Protein AF-A0A2I0TDL6-F1 (afdb_monomer_lite)

Radius of gyration: 28.5 Å; chains: 1; bounding box: 66×58×76 Å

pLDDT: mean 75.76, std 16.76, range [26.66, 96.69]

InterPro domains:
  IPR000008 C2 domain [PF00168] (225-301)
  IPR000008 C2 domain [PS50004] (208-303)
  IPR001849 Pleckstrin homology domain [PF16652] (103-181)
  IPR001849 Pleckstrin homology domain [PF16652] (188-222)
  IPR011993 PH-like domain superfamily [G3DSA:2.30.29.30] (95-187)
  IPR035892 C2 domain superfamily [G3DSA:2.60.40.150] (224-303)
  IPR035892 C2 domain superfamily [SSF49562] (223-301)
  IPR035899 Dbl homology (DH) domain superfamily [G3DSA:1.20.900.10] (14-53)
  IPR035899 Dbl homology (DH) domain superfamily [G3DSA:1.20.900.10] (54-94)
  IPR035899 Dbl homology (DH) domain superfamily [SSF48065] (17-55)
  IPR035899 Dbl homology (DH) domain superfamily [SSF48065] (51-103)
  IPR051480 Endocytic & GEF Adapter [PTHR46006] (51-181)

Structure (mmCIF, N/CA/C/O backbone):
data_AF-A0A2I0TDL6-F1
#
_entry.id   AF-A0A2I0TDL6-F1
#
loop_
_atom_site.group_PDB
_atom_site.id
_atom_site.type_symbol
_atom_site.label_atom_id
_atom_site.label_alt_id
_atom_site.label_comp_id
_atom_site.label_asym_id
_atom_site.label_entity_id
_atom_site.label_seq_id
_atom_site.pdbx_PDB_ins_code
_atom_site.Cartn_x
_atom_site.Cartn_y
_atom_site.Cartn_z
_atom_site.occupancy
_atom_site.B_iso_or_equiv
_atom_site.auth_seq_id
_atom_site.auth_comp_id
_atom_site.auth_asym_id
_atom_site.auth_atom_id
_atom_site.pdbx_PDB_model_num
ATOM 1 N N . MET A 1 1 ? 33.406 28.531 9.181 1.00 34.31 1 MET A N 1
ATOM 2 C CA . MET A 1 1 ? 32.592 27.664 10.058 1.00 34.31 1 MET A CA 1
ATOM 3 C C . MET A 1 1 ? 31.443 27.091 9.244 1.00 34.31 1 MET A C 1
ATOM 5 O O . MET A 1 1 ? 30.401 27.718 9.133 1.00 34.31 1 MET A O 1
ATOM 9 N N . ARG A 1 2 ? 31.668 25.948 8.596 1.00 26.66 2 ARG A N 1
ATOM 10 C CA . ARG A 1 2 ? 30.604 25.063 8.114 1.00 26.66 2 ARG A CA 1
ATOM 11 C C . ARG A 1 2 ? 30.790 23.779 8.909 1.00 26.66 2 ARG A C 1
ATOM 13 O O . ARG A 1 2 ? 31.892 23.238 8.916 1.00 26.66 2 ARG A O 1
ATOM 20 N N . THR A 1 3 ? 29.783 23.407 9.679 1.00 32.34 3 THR A N 1
ATOM 21 C CA . THR A 1 3 ? 29.743 22.163 10.442 1.00 32.34 3 THR A CA 1
ATOM 22 C C . THR A 1 3 ? 29.641 21.007 9.452 1.00 32.34 3 THR A C 1
ATOM 24 O O . THR A 1 3 ? 28.712 20.957 8.652 1.00 32.34 3 THR A O 1
ATOM 27 N N . ASN A 1 4 ? 30.647 20.131 9.460 1.00 31.22 4 ASN A N 1
ATOM 28 C CA . ASN A 1 4 ? 30.601 18.841 8.785 1.00 31.22 4 ASN A CA 1
ATOM 29 C C . ASN A 1 4 ? 29.615 17.953 9.548 1.00 31.22 4 ASN A C 1
ATOM 31 O O . ASN A 1 4 ? 29.967 17.422 10.598 1.00 31.22 4 ASN A O 1
ATOM 35 N N . ASP A 1 5 ? 28.413 17.768 9.012 1.00 38.25 5 ASP A N 1
ATOM 36 C CA . ASP A 1 5 ? 27.579 16.627 9.378 1.00 38.25 5 ASP A CA 1
ATOM 37 C C . ASP A 1 5 ? 28.133 15.396 8.649 1.00 38.25 5 ASP A C 1
ATOM 39 O O . ASP A 1 5 ? 27.718 15.050 7.541 1.00 38.25 5 ASP A O 1
ATOM 43 N N . GLN A 1 6 ? 29.134 14.752 9.255 1.00 37.12 6 GLN A N 1
ATOM 44 C CA . GLN A 1 6 ? 29.487 13.380 8.907 1.00 37.12 6 GLN A CA 1
ATOM 45 C C . GLN A 1 6 ? 28.293 12.494 9.276 1.00 37.12 6 GLN A C 1
ATOM 47 O O . GLN A 1 6 ? 28.019 12.259 10.452 1.00 37.12 6 GLN A O 1
ATOM 52 N N . LYS A 1 7 ? 27.571 12.004 8.262 1.00 40.62 7 LYS A N 1
ATOM 53 C CA . LYS A 1 7 ? 26.697 10.838 8.413 1.00 40.62 7 LYS A CA 1
ATOM 54 C C . LYS A 1 7 ? 27.566 9.679 8.906 1.00 40.62 7 LYS A C 1
ATOM 56 O O . LYS A 1 7 ? 28.382 9.168 8.146 1.00 40.62 7 LYS A O 1
ATOM 61 N N . LEU A 1 8 ? 27.394 9.301 10.170 1.00 36.12 8 LEU A N 1
ATOM 62 C CA . LEU A 1 8 ? 27.887 8.036 10.710 1.00 36.12 8 LEU A CA 1
ATOM 63 C C . LEU A 1 8 ? 27.314 6.901 9.858 1.00 36.12 8 LEU A C 1
ATOM 65 O O . LEU A 1 8 ? 26.096 6.782 9.717 1.00 36.12 8 LEU A O 1
ATOM 69 N N . SER A 1 9 ? 28.196 6.110 9.261 1.00 40.78 9 SER A N 1
ATOM 70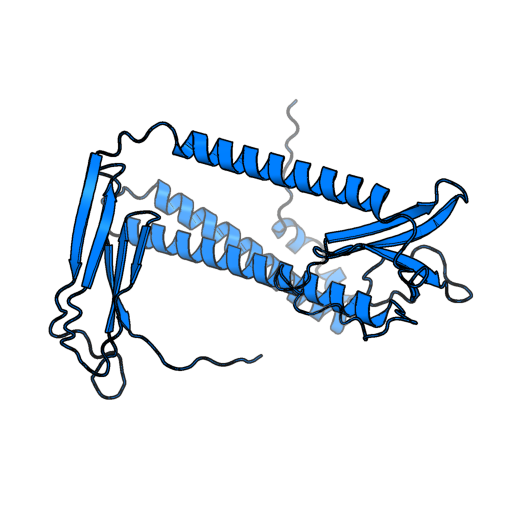 C CA . SER A 1 9 ? 27.828 4.922 8.495 1.00 40.78 9 SER A CA 1
ATOM 71 C C . SER A 1 9 ? 27.767 3.725 9.444 1.00 40.78 9 SER A C 1
ATOM 73 O O . SER A 1 9 ? 28.531 3.649 10.401 1.00 40.78 9 SER A O 1
ATOM 75 N N . LEU A 1 10 ? 26.887 2.750 9.213 1.00 44.31 10 LEU A N 1
ATOM 76 C CA . LEU A 1 10 ? 26.806 1.548 10.059 1.00 44.31 10 LEU A CA 1
ATOM 77 C C . LEU A 1 10 ? 28.056 0.648 9.971 1.00 44.31 10 LEU A C 1
ATOM 79 O O . LEU A 1 10 ? 28.251 -0.205 10.838 1.00 44.31 10 LEU A O 1
ATOM 83 N N . SER A 1 11 ? 28.970 0.880 9.019 1.00 43.25 11 SER A N 1
ATOM 84 C CA . SER A 1 11 ? 30.321 0.308 9.094 1.00 43.25 11 SER A CA 1
ATOM 85 C C . SER A 1 11 ? 31.120 0.820 10.298 1.00 43.25 11 SER A C 1
ATOM 87 O O . SER A 1 11 ? 31.957 0.078 10.809 1.00 43.25 11 SER A O 1
ATOM 89 N N . ASP A 1 12 ? 30.801 2.006 10.827 1.00 40.31 12 ASP A N 1
ATOM 90 C CA . ASP A 1 12 ? 31.379 2.539 12.067 1.00 40.31 12 ASP A CA 1
ATOM 91 C C . ASP A 1 12 ? 30.855 1.798 13.319 1.00 40.31 12 ASP A C 1
ATOM 93 O O . ASP A 1 12 ? 31.531 1.765 14.348 1.00 40.31 12 ASP A O 1
ATOM 97 N N . LEU A 1 13 ? 29.700 1.115 13.237 1.00 42.72 13 LEU A N 1
ATOM 98 C CA . LEU A 1 13 ? 29.179 0.264 14.321 1.00 42.72 13 LEU A CA 1
ATOM 99 C C . LEU A 1 13 ? 29.833 -1.124 14.385 1.00 42.72 13 LEU A C 1
ATOM 101 O O . LEU A 1 13 ? 29.774 -1.772 15.431 1.00 42.72 13 LEU A O 1
ATOM 105 N N . ARG A 1 14 ? 30.492 -1.595 13.315 1.00 47.09 14 ARG A N 1
ATOM 106 C CA . ARG A 1 14 ? 31.145 -2.921 13.316 1.00 47.09 14 ARG A CA 1
ATOM 107 C C . ARG A 1 14 ? 32.332 -3.016 14.270 1.00 47.09 14 ARG A C 1
ATOM 109 O O . ARG A 1 14 ? 32.690 -4.122 14.665 1.00 47.09 14 ARG A O 1
ATOM 116 N N . CYS A 1 15 ? 32.926 -1.891 14.658 1.00 45.00 15 CYS A N 1
ATOM 117 C CA . CYS A 1 15 ? 34.087 -1.897 15.543 1.00 45.00 15 CYS A CA 1
ATOM 118 C C . CYS A 1 15 ? 33.737 -1.685 17.025 1.00 45.00 15 CYS A C 1
ATOM 120 O O . CYS A 1 15 ? 34.614 -1.854 17.869 1.00 45.00 15 CYS A O 1
ATOM 122 N N . ALA A 1 16 ? 32.487 -1.334 17.359 1.00 43.97 16 ALA A N 1
ATOM 123 C CA . ALA A 1 16 ? 32.165 -0.837 18.694 1.00 43.97 16 ALA A CA 1
ATOM 124 C C . ALA A 1 16 ? 31.670 -1.882 19.707 1.00 43.97 16 ALA A C 1
ATOM 126 O O . ALA A 1 16 ? 31.851 -1.621 20.886 1.00 43.97 16 ALA A O 1
ATOM 127 N N . ASP A 1 17 ? 31.097 -3.041 19.340 1.00 56.78 17 ASP A N 1
ATOM 128 C CA . ASP A 1 17 ? 30.411 -3.842 20.380 1.00 56.78 17 ASP A CA 1
ATOM 129 C C . ASP A 1 17 ? 30.290 -5.361 20.153 1.00 56.78 17 ASP A C 1
ATOM 131 O O . ASP A 1 17 ? 29.260 -5.987 20.411 1.00 56.78 17 ASP A O 1
ATOM 135 N N . LEU A 1 18 ? 31.389 -6.012 19.762 1.00 57.12 18 LEU A N 1
ATOM 136 C CA . LEU A 1 18 ? 31.463 -7.483 19.776 1.00 57.12 18 LEU A CA 1
ATOM 137 C C . LEU A 1 18 ? 31.175 -8.063 21.186 1.00 57.12 18 LEU A C 1
ATOM 139 O O . LEU A 1 18 ? 30.568 -9.121 21.314 1.00 57.12 18 LEU A O 1
ATOM 143 N N . HIS A 1 19 ? 31.539 -7.324 22.243 1.00 59.62 19 HIS A N 1
ATOM 144 C CA . HIS A 1 19 ? 31.308 -7.693 23.647 1.00 59.62 19 HIS A CA 1
ATOM 145 C C . HIS A 1 19 ? 29.827 -7.645 24.061 1.00 59.62 19 HIS A C 1
ATOM 147 O O . HIS A 1 19 ? 29.369 -8.483 24.837 1.00 59.62 19 HIS A O 1
ATOM 153 N N . LEU A 1 20 ? 29.061 -6.679 23.548 1.00 60.53 20 LEU A N 1
ATOM 154 C CA . LEU A 1 20 ? 27.641 -6.511 23.873 1.00 60.53 20 LEU A CA 1
ATOM 155 C C . LEU A 1 20 ? 26.779 -7.592 23.209 1.00 60.53 20 LEU A C 1
ATOM 157 O O . LEU A 1 20 ? 25.799 -8.047 23.799 1.00 60.53 20 LEU A O 1
ATOM 161 N N . LEU A 1 21 ? 27.187 -8.063 22.027 1.00 59.69 21 LEU A N 1
ATOM 162 C CA . LEU A 1 21 ? 26.534 -9.159 21.309 1.00 59.69 21 LEU A CA 1
ATOM 163 C C . LEU A 1 21 ? 26.648 -10.500 22.056 1.00 59.69 21 LEU A C 1
ATOM 165 O O . LEU A 1 21 ? 25.711 -11.304 22.047 1.00 59.69 21 LEU A O 1
ATOM 169 N N . ASP A 1 22 ? 27.770 -10.719 22.748 1.00 65.81 22 ASP A N 1
ATOM 170 C CA . ASP A 1 22 ? 28.004 -11.928 23.538 1.00 65.81 22 ASP A CA 1
ATOM 171 C C . ASP A 1 22 ? 27.227 -11.965 24.857 1.00 65.81 22 ASP A C 1
ATOM 173 O O . ASP A 1 22 ? 26.914 -13.051 25.350 1.00 65.81 22 ASP A O 1
ATOM 177 N N . MET A 1 23 ? 26.815 -10.803 25.372 1.00 75.06 23 MET A N 1
ATOM 178 C CA . MET A 1 23 ? 25.947 -10.699 26.550 1.00 75.06 23 MET A CA 1
ATOM 179 C C . MET A 1 23 ? 24.453 -10.905 26.240 1.00 75.06 23 MET A C 1
ATOM 181 O O . MET A 1 23 ? 23.638 -10.993 27.161 1.00 75.06 23 MET A O 1
ATOM 185 N N . LEU A 1 24 ? 24.063 -10.995 24.963 1.00 79.81 24 LEU A N 1
ATOM 186 C CA . LEU A 1 24 ? 22.677 -11.252 24.569 1.00 79.81 24 LEU A CA 1
ATOM 187 C C . LEU A 1 24 ? 22.309 -12.729 24.723 1.00 79.81 24 LEU A C 1
ATOM 189 O O . LEU A 1 24 ? 23.087 -13.633 24.400 1.00 79.81 24 LEU A O 1
ATOM 193 N N . THR A 1 25 ? 21.057 -12.973 25.127 1.00 87.12 25 THR A N 1
ATOM 194 C CA . THR A 1 25 ? 20.477 -14.324 25.104 1.00 87.12 25 THR A CA 1
ATOM 195 C C . THR A 1 25 ? 20.525 -14.909 23.685 1.00 87.12 25 THR A C 1
ATOM 197 O O . THR A 1 25 ? 20.429 -14.149 22.717 1.00 87.12 25 THR A O 1
ATOM 200 N N . PRO A 1 26 ? 20.607 -16.243 23.517 1.00 82.62 26 PRO A N 1
ATOM 201 C CA . PRO A 1 26 ? 20.652 -16.866 22.190 1.00 82.62 26 PRO A CA 1
ATOM 202 C C . PRO A 1 26 ? 19.492 -16.443 21.275 1.00 82.62 26 PRO A C 1
ATOM 204 O O . PRO A 1 26 ? 19.691 -16.197 20.086 1.00 82.62 26 PRO A O 1
ATOM 207 N N . THR A 1 27 ? 18.289 -16.292 21.836 1.00 76.12 27 THR A N 1
ATOM 208 C CA . THR A 1 27 ? 17.094 -15.839 21.111 1.00 76.12 27 THR A CA 1
ATOM 209 C C . THR A 1 27 ? 17.222 -14.393 20.643 1.00 76.12 27 THR A C 1
ATOM 211 O O . THR A 1 27 ? 16.914 -14.090 19.492 1.00 76.12 27 THR A O 1
ATOM 214 N N . GLU A 1 28 ? 17.701 -13.501 21.511 1.00 79.75 28 GLU A N 1
ATOM 215 C CA . GLU A 1 28 ? 17.872 -12.091 21.165 1.00 79.75 28 GLU A CA 1
ATOM 216 C C . GLU A 1 28 ? 19.005 -11.902 20.155 1.00 79.75 28 GLU A C 1
ATOM 218 O O . GLU A 1 28 ? 18.838 -11.177 19.181 1.00 79.75 28 GLU A O 1
ATOM 223 N N . ARG A 1 29 ? 20.109 -12.639 20.303 1.00 78.94 29 ARG A N 1
ATOM 224 C CA . ARG A 1 29 ? 21.208 -12.666 19.331 1.00 78.94 29 ARG A CA 1
ATOM 225 C C . ARG A 1 29 ? 20.721 -13.099 17.946 1.00 78.94 29 ARG A C 1
ATOM 227 O O . ARG A 1 29 ? 21.047 -12.460 16.950 1.00 78.94 29 ARG A O 1
ATOM 234 N N . LYS A 1 30 ? 19.888 -14.144 17.882 1.00 76.00 30 LYS A N 1
ATOM 235 C CA . LYS A 1 30 ? 19.274 -14.614 16.632 1.00 76.00 30 LYS A CA 1
ATOM 236 C C . LYS A 1 30 ? 18.337 -13.563 16.023 1.00 76.00 30 LYS A C 1
ATOM 238 O O . LYS A 1 30 ? 18.382 -13.337 14.819 1.00 76.00 30 LYS A O 1
ATOM 243 N N . ARG A 1 31 ? 17.532 -12.880 16.847 1.00 77.56 31 ARG A N 1
ATOM 244 C CA . ARG A 1 31 ? 16.655 -11.780 16.408 1.00 77.56 31 ARG A CA 1
ATOM 245 C C . ARG A 1 31 ? 17.449 -10.612 15.821 1.00 77.56 31 ARG A C 1
ATOM 247 O O . ARG A 1 31 ? 17.092 -10.125 14.754 1.00 77.56 31 ARG A O 1
ATOM 254 N N . GLN A 1 32 ? 18.523 -10.195 16.489 1.00 76.50 32 GLN A N 1
ATOM 255 C CA . GLN A 1 32 ? 19.416 -9.142 15.999 1.00 76.50 32 GLN A CA 1
ATOM 256 C C . GLN A 1 32 ? 20.093 -9.543 14.681 1.00 76.50 32 GLN A C 1
ATOM 258 O O . GLN A 1 32 ? 20.207 -8.711 13.788 1.00 76.50 32 GLN A O 1
ATOM 263 N N . GLY A 1 33 ? 20.454 -10.822 14.519 1.00 77.62 33 GLY A N 1
ATOM 264 C CA . GLY A 1 33 ? 20.960 -11.362 13.253 1.00 77.62 33 GLY A CA 1
ATOM 265 C C . GLY A 1 33 ? 19.987 -11.166 12.087 1.00 77.62 33 GLY A C 1
ATOM 266 O O . GLY A 1 33 ? 20.381 -10.629 11.057 1.00 77.62 33 GLY A O 1
ATOM 267 N N . TYR A 1 34 ? 18.707 -11.508 12.273 1.00 74.62 34 TYR A N 1
ATOM 268 C CA . TYR A 1 34 ? 17.681 -11.293 11.244 1.00 74.62 34 TYR A CA 1
ATOM 269 C C . TYR A 1 34 ? 17.426 -9.812 10.945 1.00 74.62 34 TYR A C 1
ATOM 271 O O . TYR A 1 34 ? 17.266 -9.436 9.789 1.00 74.62 34 TYR A O 1
ATOM 279 N N . ILE A 1 35 ? 17.401 -8.957 11.974 1.00 75.94 35 ILE A N 1
ATOM 280 C CA . ILE A 1 35 ? 17.239 -7.506 11.787 1.00 75.94 35 ILE A CA 1
ATOM 281 C C . ILE A 1 35 ? 18.407 -6.944 10.972 1.00 75.94 35 ILE A C 1
ATOM 283 O O . ILE A 1 35 ? 18.190 -6.165 10.049 1.00 75.94 35 ILE A O 1
ATOM 287 N N . HIS A 1 36 ? 19.635 -7.354 11.287 1.00 76.38 36 HIS A N 1
ATOM 288 C CA . HIS A 1 36 ? 20.819 -6.933 10.550 1.00 76.38 36 HIS A CA 1
ATOM 289 C C . HIS A 1 36 ? 20.783 -7.411 9.094 1.00 76.38 36 HIS A C 1
ATOM 291 O O . HIS A 1 36 ? 21.082 -6.630 8.201 1.00 76.38 36 HIS A O 1
ATOM 297 N N . GLU A 1 37 ? 20.403 -8.664 8.837 1.00 79.00 37 GLU A N 1
ATOM 298 C CA . GLU A 1 37 ? 20.256 -9.187 7.473 1.00 79.00 37 GLU A CA 1
ATOM 299 C C . GLU A 1 37 ? 19.235 -8.381 6.660 1.00 79.00 37 GLU A C 1
ATOM 301 O O . GLU A 1 37 ? 19.519 -8.014 5.522 1.00 79.00 37 GLU A O 1
ATOM 306 N N . LEU A 1 38 ? 18.095 -8.024 7.260 1.00 74.38 38 LEU A N 1
ATOM 307 C CA . LEU A 1 38 ? 17.084 -7.175 6.626 1.00 74.38 38 LEU A CA 1
ATOM 308 C C . LEU A 1 38 ? 17.614 -5.771 6.313 1.00 74.38 38 LEU A C 1
ATOM 310 O O . LEU A 1 38 ? 17.440 -5.295 5.197 1.00 74.38 38 LEU A O 1
ATOM 314 N N . ILE A 1 39 ? 18.290 -5.124 7.269 1.00 76.44 39 ILE A N 1
ATOM 315 C CA . ILE A 1 39 ? 18.873 -3.787 7.069 1.00 76.44 39 ILE A CA 1
ATOM 316 C C . ILE A 1 39 ? 19.934 -3.822 5.968 1.00 76.44 39 ILE A C 1
ATOM 318 O O . ILE A 1 39 ? 19.900 -2.993 5.070 1.00 76.44 39 ILE A O 1
ATOM 322 N N . VAL A 1 40 ? 20.842 -4.800 6.004 1.00 80.31 40 VAL A N 1
ATOM 323 C CA . VAL A 1 40 ? 21.887 -4.951 4.982 1.00 80.31 40 VAL A CA 1
ATOM 324 C C . VAL A 1 40 ? 21.282 -5.245 3.614 1.00 80.31 40 VAL A C 1
ATOM 326 O O . VAL A 1 40 ? 21.776 -4.734 2.617 1.00 80.31 40 VAL A O 1
ATOM 329 N N . THR A 1 41 ? 20.212 -6.037 3.546 1.00 77.06 41 THR A N 1
ATOM 330 C CA . THR A 1 41 ? 19.518 -6.315 2.281 1.00 77.06 41 THR A CA 1
ATOM 331 C C . THR A 1 41 ? 18.889 -5.045 1.712 1.00 77.06 41 THR A C 1
ATOM 333 O O . THR A 1 41 ? 19.045 -4.782 0.524 1.00 77.06 41 THR A O 1
ATOM 336 N N . GLU A 1 42 ? 18.250 -4.227 2.551 1.00 75.75 42 GLU A N 1
ATOM 337 C CA . GLU A 1 42 ? 17.676 -2.939 2.146 1.00 75.75 42 GLU A CA 1
ATOM 338 C C . GLU A 1 42 ? 18.765 -1.943 1.707 1.00 75.75 42 GLU A C 1
ATOM 340 O O . GLU A 1 42 ? 18.643 -1.298 0.668 1.00 75.75 42 GLU A O 1
ATOM 345 N N . GLU A 1 43 ? 19.866 -1.840 2.460 1.00 76.75 43 GLU A N 1
ATOM 346 C CA . GLU A 1 43 ? 21.007 -0.983 2.115 1.00 76.75 43 GLU A CA 1
ATOM 347 C C . GLU A 1 43 ? 21.662 -1.420 0.800 1.00 76.75 43 GLU A C 1
ATOM 349 O O . GLU A 1 43 ? 21.921 -0.581 -0.062 1.00 76.75 43 GLU A O 1
ATOM 354 N N . ASN A 1 44 ? 21.890 -2.724 0.614 1.00 78.88 44 ASN A N 1
ATOM 355 C CA . ASN A 1 44 ? 22.420 -3.274 -0.633 1.00 78.88 44 ASN A CA 1
ATOM 356 C C . ASN A 1 44 ? 21.477 -2.984 -1.799 1.00 78.88 44 ASN A C 1
ATOM 358 O O . ASN A 1 44 ? 21.928 -2.513 -2.831 1.00 78.88 44 ASN A O 1
ATOM 362 N N . TYR A 1 45 ? 20.171 -3.171 -1.611 1.00 75.12 45 TYR A N 1
ATOM 363 C CA . TYR A 1 45 ? 19.173 -2.891 -2.635 1.00 75.12 45 TYR A CA 1
ATOM 364 C C . TYR A 1 45 ? 19.166 -1.416 -3.073 1.00 75.12 45 TYR A C 1
ATOM 366 O O . TYR A 1 45 ? 19.148 -1.116 -4.267 1.00 75.12 45 TYR A O 1
ATOM 374 N N . VAL A 1 46 ? 19.233 -0.480 -2.119 1.00 78.69 46 VAL A N 1
ATOM 375 C CA . VAL A 1 46 ? 19.320 0.962 -2.410 1.00 78.69 46 VAL A CA 1
ATOM 376 C C . VAL A 1 46 ? 20.633 1.313 -3.115 1.00 78.69 46 VAL A C 1
ATOM 378 O O . VAL A 1 46 ? 20.623 2.112 -4.052 1.00 78.69 46 VAL A O 1
ATOM 381 N N . ASN A 1 47 ? 21.752 0.719 -2.694 1.00 77.44 47 ASN A N 1
ATOM 382 C CA . ASN A 1 47 ? 23.053 0.927 -3.331 1.00 77.44 47 ASN A CA 1
ATOM 383 C C . ASN A 1 47 ? 23.080 0.361 -4.760 1.00 77.44 47 ASN A C 1
ATOM 385 O O . ASN A 1 47 ? 23.552 1.035 -5.671 1.00 77.44 47 ASN A O 1
ATOM 389 N N . ASP A 1 48 ? 22.526 -0.831 -4.978 1.00 78.12 48 ASP A N 1
ATOM 390 C CA . ASP A 1 48 ? 22.444 -1.477 -6.290 1.00 78.12 48 ASP A CA 1
ATOM 391 C C . ASP A 1 48 ? 21.569 -0.660 -7.253 1.00 78.12 48 ASP A C 1
ATOM 393 O O . ASP A 1 48 ? 21.941 -0.447 -8.406 1.00 78.12 48 ASP A O 1
ATOM 397 N N . LEU A 1 49 ? 20.448 -0.112 -6.771 1.00 76.75 49 LEU A N 1
ATOM 398 C CA . LEU A 1 49 ? 19.608 0.816 -7.534 1.00 76.75 49 LEU A CA 1
ATOM 399 C C . LEU A 1 49 ? 20.348 2.103 -7.931 1.00 76.75 49 LEU A C 1
ATOM 401 O O . LEU A 1 49 ? 20.212 2.575 -9.064 1.00 76.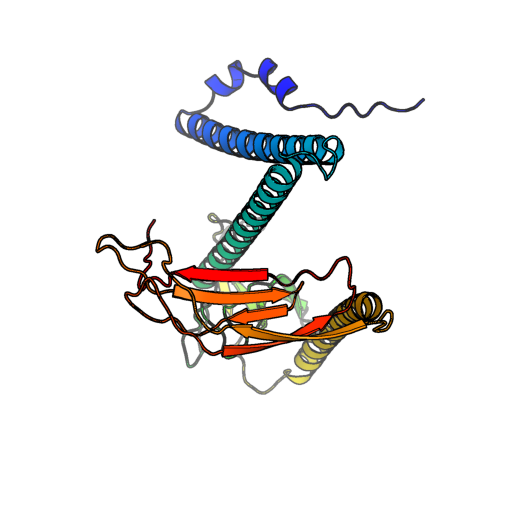75 49 LEU A O 1
ATOM 405 N N . GLN A 1 50 ? 21.136 2.675 -7.015 1.00 79.31 50 GLN A N 1
ATOM 406 C CA . GLN A 1 50 ? 21.958 3.856 -7.300 1.00 79.31 50 GLN A CA 1
ATOM 407 C C . GLN A 1 50 ? 23.038 3.547 -8.338 1.00 79.31 50 GLN A C 1
ATOM 409 O O . GLN A 1 50 ? 23.195 4.314 -9.285 1.00 79.31 50 GLN A O 1
ATOM 414 N N . LEU A 1 51 ? 23.713 2.402 -8.213 1.00 81.00 51 LEU A N 1
ATOM 415 C CA . LEU A 1 51 ? 24.711 1.941 -9.177 1.00 81.00 51 LEU A CA 1
ATOM 416 C C . LEU A 1 51 ? 24.100 1.732 -10.565 1.00 81.00 51 LEU A C 1
ATOM 418 O O . LEU A 1 51 ? 24.660 2.194 -11.553 1.00 81.00 51 LEU A O 1
ATOM 422 N N . VAL A 1 52 ? 22.932 1.090 -10.663 1.00 78.19 52 VAL A N 1
ATOM 423 C CA . VAL A 1 52 ? 22.232 0.907 -11.947 1.00 78.19 52 VAL A CA 1
ATOM 424 C C . VAL A 1 52 ? 21.861 2.258 -12.562 1.00 78.19 52 VAL A C 1
ATOM 426 O O . VAL A 1 52 ? 22.053 2.451 -13.761 1.00 78.19 52 VAL A O 1
ATOM 429 N N . THR A 1 53 ? 21.402 3.215 -11.753 1.00 80.38 53 THR A N 1
ATOM 430 C CA . THR A 1 53 ? 21.083 4.575 -12.218 1.00 80.38 53 THR A CA 1
ATOM 431 C C . THR A 1 53 ? 22.330 5.297 -12.740 1.00 80.38 53 THR A C 1
ATOM 433 O O . THR A 1 53 ? 22.310 5.831 -13.846 1.00 80.38 53 THR A O 1
ATOM 436 N N . GLU A 1 54 ? 23.442 5.244 -12.004 1.00 83.12 54 GLU A N 1
ATOM 437 C CA . GLU A 1 54 ? 24.716 5.861 -12.394 1.00 83.12 54 GLU A CA 1
ATOM 438 C C . GLU A 1 54 ? 25.296 5.228 -13.671 1.00 83.12 54 GLU A C 1
ATOM 440 O O . GLU A 1 54 ? 25.796 5.932 -14.552 1.00 83.12 54 GLU A O 1
ATOM 445 N N . ILE A 1 55 ? 25.182 3.904 -13.826 1.00 85.25 55 ILE A N 1
ATOM 446 C CA . ILE A 1 55 ? 25.602 3.206 -15.047 1.00 85.25 55 ILE A CA 1
ATOM 447 C C . ILE A 1 55 ? 24.728 3.640 -16.233 1.00 85.25 55 ILE A C 1
ATOM 449 O O . ILE A 1 55 ? 25.271 3.875 -17.311 1.00 85.25 55 ILE A O 1
ATOM 453 N N . ILE A 1 56 ? 23.409 3.801 -16.063 1.00 83.50 56 ILE A N 1
ATOM 454 C CA . ILE A 1 56 ? 22.506 4.294 -17.123 1.00 83.50 56 ILE A CA 1
ATOM 455 C C . ILE A 1 56 ? 22.874 5.714 -17.546 1.00 83.50 56 ILE A C 1
ATOM 457 O O . ILE A 1 56 ? 22.963 5.980 -18.743 1.00 83.50 56 ILE A O 1
ATOM 461 N N . GLU A 1 57 ? 23.112 6.614 -16.590 1.00 88.19 57 GLU A N 1
ATOM 462 C CA . GLU A 1 57 ? 23.475 8.012 -16.861 1.00 88.19 57 GLU A CA 1
ATOM 463 C C . GLU A 1 57 ? 24.798 8.137 -17.634 1.00 88.19 57 GLU A C 1
ATOM 465 O O . GLU A 1 57 ? 24.961 9.050 -18.445 1.00 88.19 57 GLU A O 1
ATOM 470 N N . ASN A 1 58 ? 25.722 7.193 -17.430 1.00 90.88 58 ASN A N 1
ATOM 471 C CA . ASN A 1 58 ? 27.016 7.141 -18.114 1.00 90.88 58 ASN A CA 1
ATOM 472 C C . ASN A 1 58 ? 27.037 6.222 -19.349 1.00 90.88 58 ASN A C 1
ATOM 474 O O . ASN A 1 58 ? 28.061 6.130 -20.031 1.00 90.88 58 ASN A O 1
ATOM 478 N N . THR A 1 59 ? 25.925 5.558 -19.668 1.00 89.88 59 THR A N 1
ATOM 479 C CA . THR A 1 59 ? 25.806 4.672 -20.829 1.00 89.88 59 THR A CA 1
ATOM 480 C C . THR A 1 59 ? 24.983 5.371 -21.913 1.00 89.88 59 THR A C 1
ATOM 482 O O . THR A 1 59 ? 23.780 5.558 -21.729 1.00 89.88 59 THR A O 1
ATOM 485 N N . PRO A 1 60 ? 25.571 5.752 -23.063 1.00 89.94 60 PRO A N 1
ATOM 486 C CA . PRO A 1 60 ? 24.840 6.467 -24.106 1.00 89.94 60 PRO A CA 1
ATOM 487 C C . PRO A 1 60 ? 23.704 5.615 -24.686 1.00 89.94 60 PRO A C 1
ATOM 489 O O . PRO A 1 60 ? 23.783 4.389 -24.717 1.00 89.94 60 PRO A O 1
ATOM 492 N N . GLU A 1 61 ? 22.644 6.261 -25.172 1.00 86.56 61 GLU A N 1
ATOM 493 C CA . GLU A 1 61 ? 21.409 5.577 -25.598 1.00 86.56 61 GLU A CA 1
ATOM 494 C C . GLU A 1 61 ? 21.607 4.565 -26.738 1.00 86.56 61 GLU A C 1
ATOM 496 O O . GLU A 1 61 ? 20.821 3.634 -26.893 1.00 86.56 61 GLU A O 1
ATOM 501 N N . ASN A 1 62 ? 22.670 4.729 -27.528 1.00 89.12 62 ASN A N 1
ATOM 502 C CA . ASN A 1 62 ? 23.040 3.829 -28.619 1.00 89.12 62 ASN A CA 1
ATOM 503 C C . ASN A 1 62 ? 23.862 2.608 -28.167 1.00 89.12 62 ASN A C 1
ATOM 505 O O . ASN A 1 62 ? 24.205 1.765 -28.998 1.00 89.12 62 ASN A O 1
ATOM 509 N N . HIS A 1 63 ? 24.216 2.518 -26.885 1.00 94.56 63 HIS A N 1
ATOM 510 C CA . HIS A 1 63 ? 24.978 1.404 -26.341 1.00 94.56 63 HIS A CA 1
ATOM 511 C C . HIS A 1 63 ? 24.086 0.156 -26.206 1.00 94.56 63 HIS A C 1
ATOM 513 O O . HIS A 1 63 ? 22.951 0.271 -25.735 1.00 94.56 63 HIS A O 1
ATOM 519 N N . PRO A 1 64 ? 24.581 -1.050 -26.547 1.00 91.06 64 PRO A N 1
ATOM 520 C CA . PRO A 1 64 ? 23.799 -2.290 -26.472 1.00 91.06 64 PRO A CA 1
ATOM 521 C C . PRO A 1 64 ? 23.235 -2.593 -25.072 1.00 91.06 64 PRO A C 1
ATOM 523 O O . PRO A 1 64 ? 22.191 -3.234 -24.958 1.00 91.06 64 PRO A O 1
ATOM 526 N N . ASP A 1 65 ? 23.877 -2.095 -24.011 1.00 90.06 65 ASP A N 1
ATOM 527 C CA . ASP A 1 65 ? 23.432 -2.319 -22.628 1.00 90.06 65 ASP A CA 1
ATOM 528 C C . ASP A 1 65 ? 22.417 -1.282 -22.123 1.00 90.06 65 ASP A C 1
ATOM 530 O O . ASP A 1 65 ? 21.774 -1.520 -21.104 1.00 90.06 65 ASP A O 1
ATOM 534 N N . HIS A 1 66 ? 22.210 -0.155 -22.817 1.00 85.94 66 HIS A N 1
ATOM 535 C CA . HIS A 1 66 ? 21.337 0.922 -22.322 1.00 85.94 66 HIS A CA 1
ATOM 536 C C . HIS A 1 66 ? 19.884 0.450 -22.115 1.00 85.94 66 HIS A C 1
ATOM 538 O O . HIS A 1 66 ? 19.244 0.778 -21.116 1.00 85.94 66 HIS A O 1
ATOM 544 N N . SER A 1 67 ? 19.365 -0.368 -23.035 1.00 85.06 67 SER A N 1
ATOM 545 C CA . SER A 1 67 ? 18.027 -0.967 -22.933 1.00 85.06 67 SER A CA 1
ATOM 546 C C . SER A 1 67 ? 17.925 -1.991 -21.798 1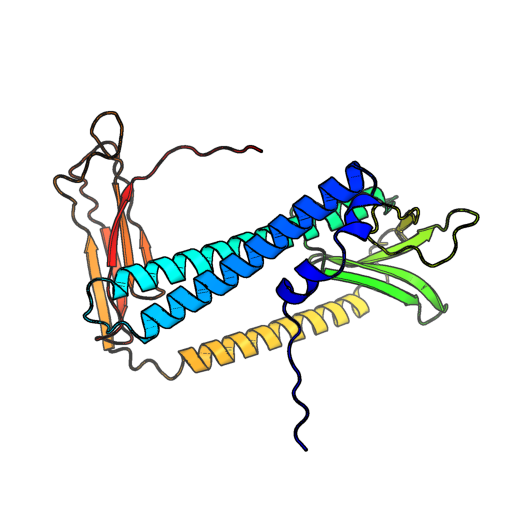.00 85.06 67 SER A C 1
ATOM 548 O O . SER A 1 67 ? 16.929 -2.016 -21.076 1.00 85.06 67 SER A O 1
ATOM 550 N N . HIS A 1 68 ? 18.969 -2.801 -21.609 1.00 88.50 68 HIS A N 1
ATOM 551 C CA . HIS A 1 68 ? 19.049 -3.792 -20.539 1.00 88.50 68 HIS A CA 1
ATOM 552 C C . HIS A 1 68 ? 19.066 -3.125 -19.165 1.00 88.50 68 HIS A C 1
ATOM 554 O O . HIS A 1 68 ? 18.356 -3.560 -18.261 1.00 88.50 68 HIS A O 1
ATOM 560 N N . LEU A 1 69 ? 19.819 -2.034 -19.032 1.00 83.81 69 LEU A N 1
ATOM 561 C CA . LEU A 1 69 ? 19.893 -1.264 -17.801 1.00 83.81 69 LEU A CA 1
ATOM 562 C C . LEU A 1 69 ? 18.561 -0.564 -17.481 1.00 83.81 69 LEU A C 1
ATOM 564 O O . LEU A 1 69 ? 18.099 -0.649 -16.347 1.00 83.81 69 LEU A O 1
ATOM 568 N N . LYS A 1 70 ? 17.885 0.045 -18.470 1.00 84.25 70 LYS A N 1
ATOM 569 C CA . LYS A 1 70 ? 16.537 0.626 -18.281 1.00 84.25 70 LYS A CA 1
ATOM 570 C C . LYS A 1 70 ? 15.517 -0.409 -17.803 1.00 84.25 70 LYS A C 1
ATOM 572 O O . LYS A 1 70 ? 14.756 -0.133 -16.882 1.00 84.25 70 LYS A O 1
ATOM 577 N N . HIS A 1 71 ? 15.527 -1.604 -18.390 1.00 82.12 71 HIS A N 1
ATOM 578 C CA . HIS A 1 71 ? 14.635 -2.685 -17.973 1.00 82.12 71 HIS A CA 1
ATOM 579 C C . HIS A 1 71 ? 14.979 -3.212 -16.571 1.00 82.12 71 HIS A C 1
ATOM 581 O O . HIS A 1 71 ? 14.081 -3.490 -15.780 1.00 82.12 71 HIS A O 1
ATOM 587 N N . ALA A 1 72 ? 16.268 -3.316 -16.235 1.00 81.38 72 ALA A N 1
ATOM 588 C CA . ALA A 1 72 ? 16.699 -3.680 -14.888 1.00 81.38 72 ALA A CA 1
ATOM 589 C C . ALA A 1 72 ? 16.223 -2.656 -13.842 1.00 81.38 72 ALA A C 1
ATOM 591 O O . ALA A 1 72 ? 15.726 -3.055 -12.789 1.00 81.38 72 ALA A O 1
ATOM 592 N N . LEU A 1 73 ? 16.306 -1.357 -14.155 1.00 82.31 73 LEU A N 1
ATOM 593 C CA . LEU A 1 73 ? 15.808 -0.285 -13.292 1.00 82.31 73 LEU A CA 1
ATOM 594 C C . LEU A 1 73 ? 14.285 -0.354 -13.115 1.00 82.31 73 LEU A C 1
ATOM 596 O O . LEU A 1 73 ? 13.814 -0.357 -11.983 1.00 82.31 73 LEU A O 1
ATOM 600 N N . GLU A 1 74 ? 13.520 -0.490 -14.202 1.00 83.06 74 GLU A N 1
ATOM 601 C CA . GLU A 1 74 ? 12.055 -0.628 -14.148 1.00 83.06 74 GLU A CA 1
ATOM 602 C C . GLU A 1 74 ? 11.629 -1.828 -13.288 1.00 83.06 74 GLU A C 1
ATOM 604 O O . GLU A 1 74 ? 10.729 -1.722 -12.453 1.00 83.06 74 GLU A O 1
ATOM 609 N N . LYS A 1 75 ? 12.304 -2.973 -13.445 1.00 80.56 75 LYS A N 1
ATOM 610 C CA . LYS A 1 75 ? 12.012 -4.182 -12.662 1.00 80.56 75 LYS A CA 1
ATOM 611 C C . LYS A 1 75 ? 12.320 -4.006 -11.183 1.00 80.56 75 LYS A C 1
ATOM 613 O O . LYS A 1 75 ? 11.580 -4.517 -10.342 1.00 80.56 75 LYS A O 1
ATOM 618 N N . ALA A 1 76 ? 13.380 -3.277 -10.861 1.00 78.69 76 ALA A N 1
ATOM 619 C CA . ALA A 1 76 ? 13.685 -2.938 -9.485 1.00 78.69 76 ALA A CA 1
ATOM 620 C C . ALA A 1 76 ? 12.637 -1.952 -8.917 1.00 78.69 76 ALA A C 1
ATOM 622 O O . ALA A 1 76 ? 12.066 -2.187 -7.855 1.00 78.69 76 ALA A O 1
ATOM 623 N N . GLU A 1 77 ? 12.252 -0.899 -9.638 1.00 79.31 77 GLU A N 1
ATOM 624 C CA . GLU A 1 77 ? 11.185 0.011 -9.189 1.00 79.31 77 GLU A CA 1
ATOM 625 C C . GLU A 1 77 ? 9.845 -0.708 -8.951 1.00 79.31 77 GLU A C 1
ATOM 627 O O . GLU A 1 77 ? 9.184 -0.481 -7.931 1.00 79.31 77 GLU A O 1
ATOM 632 N N . GLU A 1 78 ? 9.468 -1.624 -9.846 1.00 77.75 78 GLU A N 1
ATOM 633 C CA . GLU A 1 78 ? 8.273 -2.458 -9.715 1.00 77.75 78 GLU A CA 1
ATOM 634 C C . GLU A 1 78 ? 8.331 -3.325 -8.449 1.00 77.75 78 GLU A C 1
ATOM 636 O O . GLU A 1 78 ? 7.383 -3.326 -7.658 1.00 77.75 78 GLU A O 1
ATOM 641 N N . LEU A 1 79 ? 9.456 -4.007 -8.215 1.00 78.81 79 LEU A N 1
ATOM 642 C CA . LEU A 1 79 ? 9.677 -4.814 -7.016 1.00 78.81 79 LEU A CA 1
ATOM 643 C C . LEU A 1 79 ? 9.540 -3.971 -5.741 1.00 78.81 79 LEU A C 1
ATOM 645 O O . LEU A 1 79 ? 8.836 -4.364 -4.810 1.00 78.81 79 LEU A O 1
ATOM 649 N N . CYS A 1 80 ? 10.144 -2.781 -5.717 1.00 75.38 80 CYS A N 1
ATOM 650 C CA . CYS A 1 80 ? 10.041 -1.854 -4.590 1.00 75.38 80 CYS A CA 1
ATOM 651 C C . CYS A 1 80 ? 8.584 -1.441 -4.338 1.00 75.38 80 CYS A C 1
ATOM 653 O O . CYS A 1 80 ? 8.118 -1.422 -3.196 1.00 75.38 80 CYS A O 1
ATOM 655 N N . SER A 1 81 ? 7.830 -1.144 -5.398 1.00 76.81 81 SER A N 1
ATOM 656 C CA . SER A 1 81 ? 6.410 -0.813 -5.279 1.00 76.81 81 SER A CA 1
ATOM 657 C C . SER A 1 81 ? 5.592 -1.984 -4.727 1.00 76.81 81 SER A C 1
ATOM 659 O O . SER A 1 81 ? 4.777 -1.784 -3.827 1.00 76.81 81 SER A O 1
ATOM 661 N N . GLN A 1 82 ? 5.809 -3.200 -5.233 1.00 75.31 82 GLN A N 1
ATOM 662 C CA . GLN A 1 82 ? 5.094 -4.399 -4.789 1.00 75.31 82 GLN A CA 1
ATOM 663 C C . GLN A 1 82 ? 5.371 -4.719 -3.317 1.00 75.31 82 GLN A C 1
ATOM 665 O O . GLN A 1 82 ? 4.431 -4.947 -2.557 1.00 75.31 82 GLN A O 1
ATOM 670 N N . VAL A 1 83 ? 6.637 -4.670 -2.890 1.00 78.44 83 VAL A N 1
ATOM 671 C CA . VAL A 1 83 ? 7.017 -4.886 -1.485 1.00 78.44 83 VAL A CA 1
ATOM 672 C C . VAL A 1 83 ? 6.355 -3.840 -0.587 1.00 78.44 83 VAL A C 1
ATOM 674 O O . VAL A 1 83 ? 5.738 -4.187 0.419 1.00 78.44 83 VAL A O 1
ATOM 677 N N . ASN A 1 84 ? 6.406 -2.563 -0.974 1.00 77.75 84 ASN A N 1
ATOM 678 C CA . ASN A 1 84 ? 5.801 -1.479 -0.201 1.00 77.75 84 ASN A CA 1
ATOM 679 C C . ASN A 1 84 ? 4.276 -1.604 -0.071 1.00 77.75 84 ASN A C 1
ATOM 681 O O . ASN A 1 84 ? 3.726 -1.314 0.997 1.00 77.75 84 ASN A O 1
ATOM 685 N N . GLU A 1 85 ? 3.581 -2.014 -1.134 1.00 80.69 85 GLU A N 1
ATOM 686 C CA . GLU A 1 85 ? 2.142 -2.286 -1.061 1.00 80.69 85 GLU A CA 1
ATOM 687 C C . GLU A 1 85 ? 1.843 -3.523 -0.215 1.00 80.69 85 GLU A C 1
ATOM 689 O O . GLU A 1 85 ? 0.976 -3.454 0.653 1.00 80.69 85 GLU A O 1
ATOM 694 N N . GLY A 1 86 ? 2.605 -4.608 -0.368 1.00 79.69 86 GLY A N 1
ATOM 695 C CA . GLY A 1 86 ? 2.442 -5.812 0.448 1.00 79.69 86 GLY A CA 1
ATOM 696 C C . GLY A 1 86 ? 2.602 -5.529 1.944 1.00 79.69 86 GLY A C 1
ATOM 697 O O . GLY A 1 86 ? 1.781 -5.962 2.755 1.00 79.69 86 GLY A O 1
ATOM 698 N N . VAL A 1 87 ? 3.600 -4.720 2.322 1.00 84.38 87 VAL A N 1
ATOM 699 C CA . VAL A 1 87 ? 3.778 -4.260 3.709 1.00 84.38 87 VAL A CA 1
ATOM 700 C C . VAL A 1 87 ? 2.576 -3.429 4.165 1.00 84.38 87 VAL A C 1
ATOM 702 O O . VAL A 1 87 ? 2.031 -3.687 5.239 1.00 84.38 87 VAL A O 1
ATOM 705 N N . ARG A 1 88 ? 2.108 -2.468 3.355 1.00 82.94 88 ARG A N 1
ATOM 706 C CA . ARG A 1 88 ? 0.920 -1.655 3.680 1.00 82.94 88 ARG A CA 1
ATOM 707 C C . ARG A 1 88 ? -0.337 -2.499 3.878 1.00 82.94 88 ARG A C 1
ATOM 709 O O . ARG A 1 88 ? -1.094 -2.255 4.820 1.00 82.94 88 ARG A O 1
ATOM 716 N N . GLU A 1 89 ? -0.584 -3.458 2.995 1.00 85.00 89 GLU A N 1
ATOM 717 C CA . GLU A 1 89 ? -1.743 -4.348 3.054 1.00 85.00 89 GLU A CA 1
ATOM 718 C C . GLU A 1 89 ? -1.682 -5.253 4.279 1.00 85.00 89 GLU A C 1
ATOM 720 O O . GLU A 1 89 ? -2.677 -5.379 5.001 1.00 85.00 89 GLU A O 1
ATOM 725 N N . LYS A 1 90 ? -0.498 -5.798 4.576 1.00 90.44 90 LYS A N 1
ATOM 726 C CA . LYS A 1 90 ? -0.268 -6.608 5.768 1.00 90.44 90 LYS A CA 1
ATOM 727 C C . LYS A 1 90 ? -0.482 -5.805 7.048 1.00 90.44 90 LYS A C 1
ATOM 729 O O . LYS A 1 90 ? -1.244 -6.238 7.910 1.00 90.44 90 LYS A O 1
ATOM 734 N N . GLU A 1 91 ? 0.093 -4.608 7.149 1.00 88.69 91 GLU A N 1
ATOM 735 C CA . GLU A 1 91 ? -0.140 -3.715 8.288 1.00 88.69 91 GLU A CA 1
ATOM 736 C C . GLU A 1 91 ? -1.622 -3.360 8.456 1.00 88.69 91 GLU A C 1
ATOM 738 O O . GLU A 1 91 ? -2.126 -3.295 9.580 1.00 88.69 91 GLU A O 1
ATOM 743 N N . ASN A 1 92 ? -2.334 -3.095 7.356 1.00 93.31 92 ASN A N 1
ATOM 744 C CA . ASN A 1 92 ? -3.767 -2.824 7.396 1.00 93.31 92 ASN A CA 1
ATOM 745 C C . ASN A 1 92 ? -4.536 -4.039 7.924 1.00 93.31 92 ASN A C 1
ATOM 747 O O . ASN A 1 92 ? -5.332 -3.887 8.849 1.00 93.31 92 ASN A O 1
ATOM 751 N N . SER A 1 93 ? -4.262 -5.231 7.389 1.00 94.94 93 SER A N 1
ATOM 752 C CA . SER A 1 93 ? -4.876 -6.481 7.842 1.00 94.94 93 SER A CA 1
ATOM 753 C C . SER A 1 93 ? -4.632 -6.709 9.334 1.00 94.94 93 SER A C 1
ATOM 755 O O . SER A 1 93 ? -5.581 -6.922 10.083 1.00 94.94 93 SER A O 1
ATOM 757 N N . ASP A 1 94 ? -3.387 -6.584 9.798 1.00 95.25 94 ASP A N 1
ATOM 758 C CA . ASP A 1 94 ? -3.030 -6.799 11.203 1.00 95.25 94 ASP A CA 1
ATOM 759 C C . ASP A 1 94 ? -3.735 -5.795 12.133 1.00 95.25 94 ASP A C 1
ATOM 761 O O . ASP A 1 94 ? -4.199 -6.158 13.216 1.00 95.25 94 ASP A O 1
ATOM 765 N N . ARG A 1 95 ? -3.897 -4.533 11.704 1.00 94.56 95 ARG A N 1
ATOM 766 C CA . ARG A 1 95 ? -4.679 -3.530 12.451 1.00 94.56 95 ARG A CA 1
ATOM 767 C C . ARG A 1 95 ? -6.166 -3.885 12.505 1.00 94.56 95 ARG A C 1
ATOM 769 O O . ARG A 1 95 ? -6.782 -3.698 13.554 1.00 94.56 95 ARG A O 1
ATOM 776 N N . LEU A 1 96 ? -6.753 -4.382 11.415 1.00 95.69 96 LEU A N 1
ATOM 777 C CA . LEU A 1 96 ? -8.161 -4.796 11.380 1.00 95.69 96 LEU A CA 1
ATOM 778 C C . LEU A 1 96 ? -8.416 -6.019 12.265 1.00 95.69 96 LEU A C 1
ATOM 780 O O . LEU A 1 96 ? -9.392 -6.014 13.013 1.00 95.69 96 LEU A O 1
ATOM 784 N N . GLU A 1 97 ? -7.519 -7.006 12.247 1.00 95.38 97 GLU A N 1
ATOM 785 C CA . GLU A 1 97 ? -7.567 -8.166 13.147 1.00 95.38 97 GLU A CA 1
ATOM 786 C C . GLU A 1 97 ? -7.422 -7.750 14.612 1.00 95.38 97 GLU A C 1
ATOM 788 O O . GLU A 1 97 ? -8.180 -8.185 15.483 1.00 95.38 97 GLU A O 1
ATOM 793 N N . TRP A 1 98 ? -6.500 -6.827 14.900 1.00 94.94 98 TRP A N 1
ATOM 794 C CA . TRP A 1 98 ? -6.361 -6.287 16.247 1.00 94.94 98 TRP A CA 1
ATOM 795 C C . TRP A 1 98 ? -7.664 -5.624 16.713 1.00 94.94 98 TRP A C 1
ATOM 797 O O . TRP A 1 98 ? -8.133 -5.897 17.818 1.00 94.94 98 TRP A O 1
ATOM 807 N N . ILE A 1 99 ? -8.295 -4.798 15.871 1.00 95.06 99 ILE A N 1
ATOM 808 C CA . ILE A 1 99 ? -9.582 -4.157 16.186 1.00 95.06 99 ILE A CA 1
ATOM 809 C C . ILE A 1 99 ? -10.676 -5.212 16.393 1.00 95.06 99 ILE A C 1
ATOM 811 O O . ILE A 1 99 ? -11.437 -5.104 17.355 1.00 95.06 99 ILE A O 1
ATOM 815 N N . GLN A 1 100 ? -10.729 -6.246 15.549 1.00 94.81 100 GLN A N 1
ATOM 816 C CA . GLN A 1 100 ? -11.686 -7.348 15.663 1.00 94.81 100 GLN A CA 1
ATOM 817 C C . GLN A 1 100 ? -11.602 -8.053 17.025 1.00 94.81 100 GLN A C 1
ATOM 819 O O . GLN A 1 100 ? -12.640 -8.387 17.597 1.00 94.81 100 GLN A O 1
ATOM 824 N N . ALA A 1 101 ? -10.389 -8.243 17.553 1.00 93.00 101 ALA A N 1
ATOM 825 C CA . ALA A 1 101 ? -10.145 -8.917 18.828 1.00 93.00 101 ALA A CA 1
ATOM 826 C C . ALA A 1 101 ? -10.325 -8.020 20.072 1.00 93.00 101 ALA A C 1
ATOM 828 O O . ALA A 1 101 ? -10.590 -8.532 21.159 1.00 93.00 101 ALA A O 1
ATOM 829 N N . HIS A 1 102 ? -10.176 -6.696 19.940 1.00 92.81 102 HIS A N 1
ATOM 830 C CA . HIS A 1 102 ? -10.153 -5.765 21.082 1.00 92.81 102 HIS A CA 1
ATOM 831 C C . HIS A 1 102 ? -11.381 -4.851 21.174 1.00 92.81 102 HIS A C 1
ATOM 833 O O . HIS A 1 102 ? -11.534 -4.138 22.170 1.00 92.81 102 HIS A O 1
ATOM 839 N N . VAL A 1 103 ? -12.253 -4.830 20.157 1.00 93.50 103 VAL A N 1
ATOM 840 C CA . VAL A 1 103 ? -13.462 -3.995 20.146 1.00 93.50 103 VAL A CA 1
ATOM 841 C C . VAL A 1 103 ? -14.734 -4.838 20.207 1.00 93.50 103 VAL A C 1
ATOM 843 O O . VAL A 1 103 ? -15.159 -5.460 19.237 1.00 93.50 103 VAL A O 1
ATOM 846 N N . GLN A 1 104 ? -15.420 -4.764 21.344 1.00 92.19 104 GLN A N 1
ATOM 847 C CA . GLN A 1 104 ? -16.717 -5.395 21.562 1.00 92.19 104 GLN A CA 1
ATOM 848 C C . GLN A 1 104 ? -17.828 -4.608 20.855 1.00 92.19 104 GLN A C 1
ATOM 850 O O . GLN A 1 104 ? -18.205 -3.507 21.277 1.00 92.19 104 GLN A O 1
ATOM 855 N N . CYS A 1 105 ? -18.369 -5.193 19.786 1.00 89.12 105 CYS A N 1
ATOM 856 C CA . CYS A 1 105 ? -19.471 -4.645 18.996 1.00 89.12 105 CYS A CA 1
ATOM 857 C C . CYS A 1 105 ? -20.779 -5.390 19.307 1.00 89.12 105 CYS A C 1
ATOM 859 O O . CYS A 1 105 ? -21.206 -6.264 18.560 1.00 89.12 105 CYS A O 1
ATOM 861 N N . GLU A 1 106 ? -21.410 -5.061 20.434 1.00 84.62 106 GLU A N 1
ATOM 862 C CA . GLU A 1 106 ? -22.680 -5.670 20.858 1.00 84.62 106 GLU A CA 1
ATOM 863 C C . GLU A 1 106 ? -23.904 -4.896 20.335 1.00 84.62 106 GLU A C 1
ATOM 865 O O . GLU A 1 106 ? -23.877 -3.670 20.212 1.00 84.62 106 GLU A O 1
ATOM 870 N N . GLY A 1 107 ? -25.016 -5.602 20.103 1.00 75.19 107 GLY A N 1
ATOM 871 C CA . GLY A 1 107 ? -26.312 -4.994 19.768 1.00 75.19 107 GLY A CA 1
ATOM 872 C C . GLY A 1 107 ? -26.510 -4.634 18.291 1.00 75.19 107 GLY A C 1
ATOM 873 O O . GLY A 1 107 ? -27.464 -3.931 17.965 1.00 75.19 107 GLY A O 1
ATOM 874 N N . LEU A 1 108 ? -25.629 -5.095 17.402 1.00 75.62 108 LEU A N 1
ATOM 875 C CA . LEU A 1 108 ? -25.842 -5.039 15.955 1.00 75.62 108 LEU A CA 1
ATOM 876 C C . LEU A 1 108 ? -26.729 -6.211 15.506 1.00 75.62 108 LEU A C 1
ATOM 878 O O . LEU A 1 108 ? -26.694 -7.279 16.114 1.00 75.62 108 LEU A O 1
ATOM 882 N N . SER A 1 109 ? -27.519 -6.013 14.446 1.00 72.62 109 SER A N 1
ATOM 883 C CA . SER A 1 109 ? -28.327 -7.080 13.829 1.00 72.62 109 SER A CA 1
ATOM 884 C C . SER A 1 109 ? -27.469 -8.141 13.141 1.00 72.62 109 SER A C 1
ATOM 886 O O . SER A 1 109 ? -27.879 -9.290 13.030 1.00 72.62 109 SER A O 1
ATOM 888 N N . GLU A 1 110 ? -26.279 -7.744 12.695 1.00 76.25 110 GLU A N 1
ATOM 889 C CA . GLU A 1 110 ? -25.297 -8.587 12.026 1.00 76.25 110 GLU A CA 1
ATOM 890 C C . GLU A 1 110 ? -23.935 -8.412 12.696 1.00 76.25 110 GLU A C 1
ATOM 892 O O . GLU A 1 110 ? -23.602 -7.335 13.205 1.00 76.25 110 GLU A O 1
ATOM 897 N N . GLN A 1 111 ? -23.138 -9.479 12.702 1.00 82.38 111 GLN A N 1
ATOM 898 C CA . GLN A 1 111 ? -21.792 -9.436 13.253 1.00 82.38 111 GLN A CA 1
ATOM 899 C C . GLN A 1 111 ? -20.885 -8.596 12.350 1.00 82.38 111 GLN A C 1
ATOM 901 O O . GLN A 1 111 ? -20.712 -8.886 11.168 1.00 82.38 111 GLN A O 1
ATOM 906 N N . LEU A 1 112 ? -20.267 -7.563 12.920 1.00 86.06 112 LEU A N 1
ATOM 907 C CA . LEU A 1 112 ? -19.315 -6.734 12.194 1.00 86.06 112 LEU A CA 1
ATOM 908 C C . LEU A 1 112 ? -17.974 -7.467 12.052 1.00 86.06 112 LEU A C 1
ATOM 910 O O . LEU A 1 112 ? -17.268 -7.665 13.043 1.00 86.06 112 LEU A O 1
ATOM 914 N N . VAL A 1 113 ? -17.626 -7.817 10.812 1.00 92.25 113 VAL A N 1
ATOM 915 C CA . VAL A 1 113 ? -16.304 -8.337 10.438 1.00 92.25 113 VAL A CA 1
ATOM 916 C C . VAL A 1 113 ? -15.451 -7.181 9.916 1.00 92.25 113 VAL A C 1
ATOM 918 O O . VAL A 1 113 ? -15.784 -6.569 8.897 1.00 92.25 113 VAL A O 1
ATOM 921 N N . PHE A 1 114 ? -14.376 -6.827 10.622 1.00 93.88 114 PHE A N 1
ATOM 922 C CA . PHE A 1 114 ? -13.530 -5.684 10.261 1.00 93.88 114 PHE A CA 1
ATOM 923 C C . PHE A 1 114 ? -12.675 -5.955 9.029 1.00 93.88 114 PHE A C 1
ATOM 925 O O . PHE A 1 114 ? -12.642 -5.119 8.130 1.00 93.88 114 PHE A O 1
ATOM 932 N N . ASN A 1 115 ? -12.030 -7.116 8.974 1.00 95.19 115 ASN A N 1
ATOM 933 C CA . ASN A 1 115 ? -11.190 -7.525 7.856 1.00 95.19 115 ASN A CA 1
ATOM 934 C C . ASN A 1 115 ? -12.042 -8.145 6.736 1.00 95.19 115 ASN A C 1
ATOM 936 O O . ASN A 1 115 ? -12.057 -9.353 6.527 1.00 95.19 115 ASN A O 1
ATOM 940 N N . SER A 1 116 ? -12.860 -7.317 6.088 1.00 88.06 116 SER A N 1
ATOM 941 C CA . SER A 1 116 ? -13.813 -7.751 5.064 1.00 88.06 116 SER A CA 1
ATOM 942 C C . SER A 1 116 ? -13.915 -6.756 3.908 1.00 88.06 116 SER A C 1
ATOM 944 O O . SER A 1 116 ? -13.383 -5.641 3.953 1.00 88.06 116 SER A O 1
ATOM 946 N N . VAL A 1 117 ? -14.604 -7.173 2.846 1.00 80.25 117 VAL A N 1
ATOM 947 C CA . VAL A 1 117 ? -14.960 -6.304 1.723 1.00 80.25 117 VAL A CA 1
ATOM 948 C C . VAL A 1 117 ? -16.150 -5.432 2.121 1.00 80.25 117 VAL A C 1
ATOM 950 O O . VAL A 1 117 ? -17.129 -5.901 2.695 1.00 80.25 117 VAL A O 1
ATOM 953 N N . THR A 1 118 ? -16.058 -4.144 1.814 1.00 74.94 118 THR A N 1
ATOM 954 C CA . THR A 1 118 ? -17.139 -3.175 2.010 1.00 74.94 118 THR A CA 1
ATOM 955 C C . THR A 1 118 ? -18.158 -3.268 0.873 1.00 74.94 118 THR A C 1
ATOM 957 O O . THR A 1 118 ? -17.854 -3.750 -0.215 1.00 74.94 118 THR A O 1
ATOM 960 N N . ASN A 1 119 ? -19.355 -2.720 1.071 1.00 60.81 119 ASN A N 1
ATOM 961 C CA . ASN A 1 119 ? -20.432 -2.807 0.077 1.00 60.81 119 ASN A CA 1
ATOM 962 C C . ASN A 1 119 ? -20.085 -2.214 -1.303 1.00 60.81 119 ASN A C 1
ATOM 964 O O . ASN A 1 119 ? -20.678 -2.616 -2.300 1.00 60.81 119 ASN A O 1
ATOM 968 N N . CYS A 1 120 ? -19.179 -1.230 -1.376 1.00 55.94 120 CYS A N 1
ATOM 969 C CA . CYS A 1 120 ? -18.883 -0.535 -2.636 1.00 55.94 120 CYS A CA 1
ATOM 970 C C . CYS A 1 120 ? -17.464 0.039 -2.781 1.00 55.94 120 CYS A C 1
ATOM 972 O O . CYS A 1 120 ? -17.160 0.601 -3.830 1.00 55.94 120 CYS A O 1
ATOM 974 N N . LEU A 1 121 ? -16.591 -0.077 -1.772 1.00 60.41 121 LEU A N 1
ATOM 975 C CA . LEU A 1 121 ? -15.245 0.523 -1.785 1.00 60.41 121 LEU A CA 1
ATOM 976 C C . LEU A 1 121 ? -14.117 -0.518 -1.845 1.00 60.41 121 LEU A C 1
ATOM 978 O O . LEU A 1 121 ? -12.951 -0.169 -1.662 1.00 60.41 121 LEU A O 1
ATOM 982 N N . GLY A 1 122 ? -14.448 -1.791 -2.081 1.00 79.12 122 GLY A N 1
ATOM 983 C CA . GLY A 1 122 ? -13.485 -2.890 -2.003 1.00 79.12 122 GLY A CA 1
ATOM 984 C C . GLY A 1 122 ? -13.115 -3.226 -0.550 1.00 79.12 122 GLY A C 1
ATOM 985 O O . GLY A 1 122 ? -13.944 -3.008 0.341 1.00 79.12 122 GLY A O 1
ATOM 986 N N . PRO A 1 123 ? -11.911 -3.770 -0.289 1.00 84.31 123 PRO A N 1
ATOM 987 C CA . PRO A 1 123 ? -11.462 -4.131 1.056 1.00 84.31 123 PRO A CA 1
ATOM 988 C C . PRO A 1 123 ? -11.519 -2.955 2.036 1.00 84.31 123 PRO A C 1
ATOM 990 O O . PRO A 1 123 ? -11.206 -1.811 1.683 1.00 84.31 123 PRO A O 1
ATOM 993 N N . ARG A 1 124 ? -11.908 -3.227 3.284 1.00 89.31 124 ARG A N 1
ATOM 994 C CA . ARG A 1 124 ? -11.905 -2.211 4.337 1.00 89.31 124 ARG A CA 1
ATOM 995 C C . ARG A 1 124 ? -10.478 -1.750 4.625 1.00 89.31 124 ARG A C 1
ATOM 997 O O . ARG A 1 124 ? -9.555 -2.552 4.747 1.00 89.31 124 ARG A O 1
ATOM 1004 N N . LYS A 1 125 ? -10.306 -0.437 4.764 1.00 87.75 125 LYS A N 1
ATOM 1005 C CA . LYS A 1 125 ? -9.024 0.185 5.108 1.00 87.75 125 LYS A CA 1
ATOM 1006 C C . LYS A 1 125 ? -9.157 0.945 6.413 1.00 87.75 125 LYS A C 1
ATOM 1008 O O . LYS A 1 125 ? -10.035 1.799 6.543 1.00 87.75 125 LYS A O 1
ATOM 1013 N N . PHE A 1 126 ? -8.286 0.647 7.369 1.00 90.88 126 PHE A N 1
ATOM 1014 C CA . PHE A 1 126 ? -8.110 1.466 8.558 1.00 90.88 126 PHE A CA 1
ATOM 1015 C C . PHE A 1 126 ? -7.354 2.744 8.182 1.00 90.88 126 PHE A C 1
ATOM 1017 O O . PHE A 1 126 ? -6.294 2.686 7.565 1.00 90.88 126 PHE A O 1
ATOM 1024 N N . LEU A 1 127 ? -7.902 3.903 8.549 1.00 84.94 127 LEU A N 1
ATOM 1025 C CA . LEU A 1 127 ? -7.348 5.205 8.174 1.00 84.94 127 LEU A CA 1
ATOM 1026 C C . LEU A 1 127 ? -6.715 5.934 9.358 1.00 84.94 127 LEU A C 1
ATOM 1028 O O . LEU A 1 127 ? -5.668 6.558 9.206 1.00 84.94 127 LEU A O 1
ATOM 1032 N N . HIS A 1 128 ? -7.361 5.911 10.530 1.00 87.00 128 HIS A N 1
ATOM 1033 C CA . HIS A 1 128 ? -6.887 6.663 11.693 1.00 87.00 128 HIS A CA 1
ATOM 1034 C C . HIS A 1 128 ? -7.551 6.210 13.001 1.00 87.00 128 HIS A C 1
ATOM 1036 O O . HIS A 1 128 ? -8.695 5.756 13.000 1.00 87.00 128 HIS A O 1
ATOM 1042 N N . SER A 1 129 ? -6.893 6.425 14.144 1.00 87.81 129 SER A N 1
ATOM 1043 C CA . SER A 1 129 ? -7.515 6.288 15.465 1.00 87.81 129 SER A CA 1
ATOM 1044 C C . SER A 1 129 ? -7.074 7.371 16.444 1.00 87.81 129 SER A C 1
ATOM 1046 O O . SER A 1 129 ? -6.018 7.980 16.294 1.00 87.81 129 SER A O 1
ATOM 1048 N N . GLY A 1 130 ? -7.891 7.653 17.458 1.00 84.69 130 GLY A N 1
ATOM 1049 C CA . GLY A 1 130 ? -7.521 8.656 18.451 1.00 84.69 130 GLY A CA 1
ATOM 1050 C C . GLY A 1 130 ? -8.582 8.955 19.495 1.00 84.69 130 GLY A C 1
ATOM 1051 O O . GLY A 1 130 ? -9.740 8.547 19.387 1.00 84.69 130 GLY A O 1
ATOM 1052 N N . LYS A 1 131 ? -8.168 9.700 20.522 1.00 84.06 131 LYS A N 1
ATOM 1053 C CA . LYS A 1 131 ? -9.062 10.179 21.577 1.00 84.06 131 LYS A CA 1
ATOM 1054 C C . LYS A 1 131 ? -9.962 11.289 21.051 1.00 84.06 131 LYS A C 1
ATOM 1056 O O . LYS A 1 131 ? -9.512 12.196 20.357 1.00 84.06 131 LYS A O 1
ATOM 1061 N N . LEU A 1 132 ? -11.232 11.231 21.424 1.00 80.62 132 LEU A N 1
ATOM 1062 C CA . LEU A 1 132 ? -12.253 12.205 21.066 1.00 80.62 132 LEU A CA 1
ATOM 1063 C C . LEU A 1 132 ? -13.024 12.607 22.322 1.00 80.62 132 LEU A C 1
ATOM 1065 O O . LEU A 1 132 ? -13.378 11.759 23.137 1.00 80.62 132 LEU A O 1
ATOM 1069 N N . TYR A 1 133 ? -13.339 13.893 22.459 1.00 80.31 133 TYR A N 1
ATOM 1070 C CA . TYR A 1 133 ? -14.084 14.417 23.603 1.00 80.31 133 TYR A CA 1
ATOM 1071 C C . TYR A 1 133 ? -15.460 14.905 23.165 1.00 80.31 133 TYR A C 1
ATOM 1073 O O . TYR A 1 133 ? -15.613 15.677 22.215 1.00 80.31 133 TYR A O 1
ATOM 1081 N N . LYS A 1 134 ? -16.508 14.461 23.862 1.00 77.44 134 LYS A N 1
ATOM 1082 C CA . LYS A 1 134 ? -17.865 14.950 23.597 1.00 77.44 134 LYS A CA 1
ATOM 1083 C C . LYS A 1 134 ? -17.999 16.409 24.032 1.00 77.44 134 LYS A C 1
ATOM 1085 O O . LYS A 1 134 ? -18.068 16.662 25.224 1.00 77.44 134 LYS A O 1
ATOM 1090 N N . ALA A 1 135 ? -18.225 17.324 23.091 1.00 67.75 135 ALA A N 1
ATOM 1091 C CA . ALA A 1 135 ? -18.348 18.766 23.357 1.00 67.75 135 ALA A CA 1
ATOM 1092 C C . ALA A 1 135 ? -19.256 19.153 24.548 1.00 67.75 135 ALA A C 1
ATOM 1094 O O . ALA A 1 135 ? -18.914 20.043 25.310 1.00 67.75 135 ALA A O 1
ATOM 1095 N N . LYS A 1 136 ? -20.406 18.483 24.732 1.00 72.31 136 LYS A N 1
ATOM 1096 C CA . LYS A 1 136 ? -21.354 18.818 25.816 1.00 72.31 136 LYS A CA 1
ATOM 1097 C C . LYS A 1 136 ? -21.021 18.201 27.175 1.00 72.31 136 LYS A C 1
ATOM 1099 O O . LYS A 1 136 ? -21.376 18.772 28.190 1.00 72.31 136 LYS A O 1
ATOM 1104 N N . SER A 1 137 ? -20.446 16.998 27.197 1.00 79.00 137 SER A N 1
ATOM 1105 C CA . SER A 1 137 ? -20.255 16.234 28.444 1.00 79.00 137 SER A CA 1
ATOM 1106 C C . SER A 1 137 ? -18.789 16.035 28.805 1.00 79.00 137 SER A C 1
ATOM 1108 O O . SER A 1 137 ? -18.498 15.322 29.755 1.00 79.00 137 SER A O 1
ATOM 1110 N N . ASN A 1 138 ? -17.885 16.536 27.964 1.00 76.94 138 ASN A N 1
ATOM 1111 C CA . ASN A 1 138 ? -16.448 16.294 27.971 1.00 76.94 138 ASN A CA 1
ATOM 1112 C C . ASN A 1 138 ? -16.037 14.817 28.136 1.00 76.94 138 ASN A C 1
ATOM 1114 O O . ASN A 1 138 ? -14.949 14.499 28.601 1.00 76.94 138 ASN A O 1
ATOM 1118 N N . LYS A 1 139 ? -16.928 13.886 27.768 1.00 81.38 139 LYS A N 1
ATOM 1119 C CA . LYS A 1 139 ? -16.682 12.452 27.934 1.00 81.38 139 LYS A CA 1
ATOM 1120 C C . LYS A 1 139 ? -15.647 12.017 26.906 1.00 81.38 139 LYS A C 1
ATOM 1122 O O . LYS A 1 139 ? -15.884 12.212 25.712 1.00 81.38 139 LYS A O 1
ATOM 1127 N N . GLU A 1 140 ? -14.566 11.418 27.390 1.00 83.81 140 GLU A N 1
ATOM 1128 C CA . GLU A 1 140 ? -13.534 10.789 26.568 1.00 83.81 140 GLU A CA 1
ATOM 1129 C C . GLU A 1 140 ? -14.094 9.529 25.892 1.00 83.81 140 GLU A C 1
ATOM 1131 O O . GLU A 1 140 ? -14.733 8.683 26.525 1.00 83.81 140 GLU A O 1
ATOM 1136 N N . LEU A 1 141 ? -13.866 9.440 24.589 1.00 87.50 141 LEU A N 1
ATOM 1137 C CA . LEU A 1 141 ? -14.133 8.306 23.716 1.00 87.50 141 LEU A CA 1
ATOM 1138 C C . LEU A 1 141 ? -12.869 8.011 22.908 1.00 87.50 141 LEU A C 1
ATOM 1140 O O . LEU A 1 141 ? -11.992 8.866 22.780 1.00 87.50 141 LEU A O 1
ATOM 1144 N N . TYR A 1 142 ? -12.804 6.824 22.318 1.00 89.56 142 TYR A N 1
ATOM 1145 C CA . TYR A 1 142 ? -11.754 6.462 21.374 1.00 89.56 142 TYR A CA 1
ATOM 1146 C C . TYR A 1 142 ? -12.378 6.125 20.016 1.00 89.56 142 TYR A C 1
ATOM 1148 O O . TYR A 1 142 ? -13.311 5.324 19.940 1.00 89.56 142 TYR A O 1
ATOM 1156 N N . GLY A 1 143 ? -11.930 6.801 18.960 1.00 87.81 143 GLY A N 1
ATOM 1157 C CA . GLY A 1 143 ? -12.453 6.652 17.605 1.00 87.81 143 GLY A CA 1
ATOM 1158 C C . GLY A 1 143 ? -11.545 5.799 16.725 1.00 87.81 143 GLY A C 1
ATOM 1159 O O . GLY A 1 143 ? -10.328 5.955 16.800 1.00 87.81 143 GLY A O 1
ATOM 1160 N N . PHE A 1 144 ? -12.139 4.965 15.870 1.00 91.38 144 PHE A N 1
ATOM 1161 C CA . PHE A 1 144 ? -11.473 4.249 14.777 1.00 91.38 144 PHE A CA 1
ATOM 1162 C C . PHE A 1 144 ? -12.150 4.626 13.457 1.00 91.38 144 PHE A C 1
ATOM 1164 O O . PHE A 1 144 ? -13.355 4.428 13.302 1.00 91.38 144 PHE A O 1
ATOM 1171 N N . LEU A 1 145 ? -11.397 5.215 12.533 1.00 86.19 145 LEU A N 1
ATOM 1172 C CA . LEU A 1 145 ? -11.873 5.656 11.227 1.00 86.19 145 LEU A CA 1
ATOM 1173 C C . LEU A 1 145 ? -11.488 4.634 10.157 1.00 86.19 145 LEU A C 1
ATOM 1175 O O . LEU A 1 145 ? -10.310 4.303 10.015 1.00 86.19 145 LEU A O 1
ATOM 1179 N N . PHE A 1 146 ? -12.477 4.209 9.379 1.00 88.00 146 PHE A N 1
ATOM 1180 C CA . PHE A 1 146 ? -12.327 3.353 8.208 1.00 88.00 146 PHE A CA 1
ATOM 1181 C C . PHE A 1 146 ? -12.722 4.112 6.938 1.00 88.00 146 PHE A C 1
ATOM 1183 O O . PHE A 1 146 ? -13.283 5.208 7.005 1.00 88.00 146 PHE A O 1
ATOM 1190 N N . ASN A 1 147 ? -12.445 3.528 5.772 1.00 79.69 147 ASN A N 1
ATOM 1191 C CA . ASN A 1 147 ? -12.877 4.077 4.484 1.00 79.69 147 ASN A CA 1
ATOM 1192 C C . ASN A 1 147 ? -14.404 4.102 4.300 1.00 79.69 147 ASN A C 1
ATOM 1194 O O . ASN A 1 147 ? -14.888 4.868 3.472 1.00 79.69 147 ASN A O 1
ATOM 1198 N N . ASP A 1 148 ? -15.156 3.310 5.066 1.00 78.06 148 ASP A N 1
ATOM 1199 C CA . ASP A 1 148 ? -16.610 3.174 4.960 1.00 78.06 148 ASP A CA 1
ATOM 1200 C C . ASP A 1 148 ? -17.398 3.695 6.182 1.00 78.06 148 ASP A C 1
ATOM 1202 O O . ASP A 1 148 ? -18.558 4.081 6.030 1.00 78.06 148 ASP A O 1
ATOM 1206 N N . PHE A 1 149 ? -16.808 3.770 7.384 1.00 80.88 149 PHE A N 1
ATOM 1207 C CA . PHE A 1 149 ? -17.477 4.331 8.572 1.00 80.88 149 PHE A CA 1
ATOM 1208 C C . PHE A 1 149 ? -16.512 4.807 9.675 1.00 80.88 149 PHE A C 1
ATOM 1210 O O . PHE A 1 149 ? -15.312 4.546 9.660 1.00 80.88 149 PHE A O 1
ATOM 1217 N N . LEU A 1 150 ? -17.065 5.504 10.675 1.00 83.12 150 LEU A N 1
ATOM 1218 C CA . LEU A 1 150 ? -16.385 5.879 11.919 1.00 83.12 150 LEU A CA 1
ATOM 1219 C C . LEU A 1 150 ? -16.983 5.103 13.096 1.00 83.12 150 LEU A C 1
ATOM 1221 O O . LEU A 1 150 ? -18.175 5.226 13.383 1.00 83.12 150 LEU A O 1
ATOM 1225 N N . LEU A 1 151 ? -16.139 4.380 13.827 1.00 86.94 151 LEU A N 1
ATOM 1226 C CA . LEU A 1 151 ? -16.506 3.680 15.051 1.00 86.94 151 LEU A CA 1
ATOM 1227 C C . LEU A 1 151 ? -16.112 4.496 16.279 1.00 86.94 151 LEU A C 1
ATOM 1229 O O . LEU A 1 151 ? -14.948 4.854 16.447 1.00 86.94 151 LEU A O 1
ATOM 1233 N N . LEU A 1 152 ? -17.066 4.753 17.171 1.00 89.50 152 LEU A N 1
ATOM 1234 C CA . LEU A 1 152 ? -16.798 5.352 18.477 1.00 89.50 152 LEU A CA 1
ATOM 1235 C C . LEU A 1 152 ? -16.861 4.280 19.556 1.00 89.50 152 LEU A C 1
ATOM 1237 O O . LEU A 1 152 ? -17.795 3.483 19.593 1.00 89.50 152 LEU A O 1
ATOM 1241 N N . THR A 1 153 ? -15.897 4.296 20.470 1.00 92.19 153 THR A N 1
ATOM 1242 C CA . THR A 1 153 ? -15.776 3.301 21.536 1.00 92.19 153 THR A CA 1
ATOM 1243 C C . THR A 1 153 ? -15.515 3.950 22.892 1.00 92.19 153 THR A C 1
ATOM 1245 O O . THR A 1 153 ? -15.072 5.098 22.997 1.00 92.19 153 THR A O 1
ATOM 1248 N N . GLN A 1 154 ? -15.818 3.208 23.950 1.00 90.69 154 GLN A N 1
ATOM 1249 C CA . GLN A 1 154 ? -15.377 3.477 25.307 1.00 90.69 154 GLN A CA 1
ATOM 1250 C C . GLN A 1 154 ? -14.227 2.540 25.652 1.00 90.69 154 GLN A C 1
ATOM 1252 O O . GLN A 1 154 ? -14.332 1.336 25.432 1.00 90.69 154 GLN A O 1
ATOM 1257 N N . ILE A 1 155 ? -13.169 3.093 26.240 1.00 87.69 155 ILE A N 1
ATOM 1258 C CA . ILE A 1 155 ? -12.062 2.302 26.774 1.00 87.69 155 ILE A CA 1
ATOM 1259 C C . ILE A 1 155 ? -12.544 1.592 28.042 1.00 87.69 155 ILE A C 1
ATOM 1261 O O . ILE A 1 155 ? -13.005 2.243 28.984 1.00 87.69 155 ILE A O 1
ATOM 1265 N N . ILE A 1 156 ? -12.414 0.272 28.066 1.00 85.88 156 ILE A N 1
ATOM 1266 C CA . ILE A 1 156 ? -12.564 -0.571 29.246 1.00 85.88 156 ILE A CA 1
ATOM 1267 C C . ILE A 1 156 ? -11.159 -0.763 29.813 1.00 85.88 156 ILE A C 1
ATOM 1269 O O . ILE A 1 156 ? -10.343 -1.501 29.263 1.00 85.88 156 ILE A O 1
ATOM 1273 N N . LYS A 1 157 ? -10.851 -0.046 30.896 1.00 73.50 157 LYS A N 1
ATOM 1274 C CA . LYS A 1 157 ? -9.559 -0.173 31.577 1.00 73.50 157 LYS A CA 1
ATOM 1275 C C . LYS A 1 157 ? -9.589 -1.399 32.498 1.00 73.50 157 LYS A C 1
ATOM 1277 O O . LYS A 1 157 ? -10.467 -1.445 33.363 1.00 73.50 157 LYS A O 1
ATOM 1282 N N . PRO A 1 158 ? -8.648 -2.351 32.368 1.00 66.69 158 PRO A N 1
ATOM 1283 C CA . PRO A 1 158 ? -8.459 -3.396 33.367 1.00 66.69 158 PRO A CA 1
ATOM 1284 C C . PRO A 1 158 ? -8.111 -2.781 34.727 1.00 66.69 158 PRO A C 1
ATOM 1286 O O . PRO A 1 158 ? -7.440 -1.744 34.798 1.00 66.69 158 PRO A O 1
ATOM 1289 N N . LEU A 1 159 ? -8.559 -3.415 35.811 1.00 55.69 159 LEU A N 1
ATOM 1290 C CA . LEU A 1 159 ? -8.267 -2.971 37.172 1.00 55.69 159 LEU A CA 1
ATOM 1291 C C . LEU A 1 159 ? -6.738 -2.983 37.393 1.00 55.69 159 LEU A C 1
ATOM 1293 O O . LEU A 1 159 ? -6.113 -4.031 37.280 1.00 55.69 159 LEU A O 1
ATOM 1297 N N . GLY A 1 160 ? -6.135 -1.817 37.660 1.00 57.88 160 GLY A N 1
ATOM 1298 C CA . GLY A 1 160 ? -4.688 -1.676 37.906 1.00 57.88 160 GLY A CA 1
ATOM 1299 C C . GLY A 1 160 ? -3.809 -1.302 36.699 1.00 57.88 160 GLY A C 1
ATOM 1300 O O . GLY A 1 160 ? -2.594 -1.221 36.851 1.00 57.88 160 GLY A O 1
ATOM 1301 N N . SER A 1 161 ? -4.376 -1.041 35.514 1.00 59.22 161 SER A N 1
ATOM 1302 C CA . SER A 1 161 ? -3.594 -0.633 34.332 1.00 59.22 161 SER A CA 1
ATOM 1303 C C . SER A 1 161 ? -3.080 0.817 34.435 1.00 59.22 161 SER A C 1
ATOM 1305 O O . SER A 1 161 ? -3.857 1.764 34.602 1.00 59.22 161 SER A O 1
ATOM 1307 N N . SER A 1 162 ? -1.758 0.988 34.310 1.00 54.25 162 SER A N 1
ATOM 1308 C CA . SER A 1 162 ? -1.099 2.288 34.132 1.00 54.25 162 SER A CA 1
ATOM 1309 C C . SER A 1 162 ? -1.327 2.778 32.699 1.00 54.25 162 SER A C 1
ATOM 1311 O O . SER A 1 162 ? -1.169 2.022 31.746 1.00 54.25 162 SER A O 1
ATOM 1313 N N . GLY A 1 163 ? -1.749 4.034 32.535 1.00 54.50 163 GLY A N 1
ATOM 1314 C CA . GLY A 1 163 ? -2.337 4.586 31.305 1.00 54.50 163 GLY A CA 1
ATOM 1315 C C . GLY A 1 163 ? -1.402 4.797 30.105 1.00 54.50 163 GLY A C 1
ATOM 1316 O O . GLY A 1 163 ? -1.601 5.764 29.372 1.00 54.50 163 GLY A O 1
ATOM 1317 N N . THR A 1 164 ? -0.400 3.942 29.904 1.00 57.88 164 THR A N 1
ATOM 1318 C CA . THR A 1 164 ? 0.617 4.052 28.846 1.00 57.88 164 THR A CA 1
ATOM 1319 C C . THR A 1 164 ? 0.490 3.003 27.737 1.00 57.88 164 THR A C 1
ATOM 1321 O O . THR A 1 164 ? 1.303 3.014 26.810 1.00 57.88 164 THR A O 1
ATOM 1324 N N . ASP A 1 165 ? -0.517 2.122 27.784 1.00 64.06 165 ASP A N 1
ATOM 1325 C CA . ASP A 1 165 ? -0.710 1.089 26.761 1.00 64.06 165 ASP A CA 1
ATOM 1326 C C . ASP A 1 165 ? -0.930 1.708 25.369 1.00 64.06 165 ASP A C 1
ATOM 1328 O O . ASP A 1 165 ? -1.864 2.481 25.128 1.00 64.06 165 ASP A O 1
ATOM 1332 N N . LYS A 1 166 ? -0.028 1.370 24.439 1.00 77.75 166 LYS A N 1
ATOM 1333 C CA . LYS A 1 166 ? -0.081 1.810 23.042 1.00 77.75 166 LYS A CA 1
ATOM 1334 C C . LYS A 1 166 ? -1.114 0.983 22.275 1.00 77.75 166 LYS A C 1
ATOM 1336 O O . LYS A 1 166 ? -1.068 -0.246 22.292 1.00 77.75 166 LYS A O 1
ATOM 1341 N N . VAL A 1 167 ? -2.007 1.661 21.558 1.00 82.31 167 VAL A N 1
ATOM 1342 C CA . VAL A 1 167 ? -2.978 1.024 20.651 1.00 82.31 167 VAL A CA 1
ATOM 1343 C C . VAL A 1 167 ? -2.236 0.270 19.546 1.00 82.31 167 VAL A C 1
ATOM 1345 O O . VAL A 1 167 ? -1.193 0.739 19.091 1.00 82.31 167 VAL A O 1
ATOM 1348 N N . PHE A 1 168 ? -2.752 -0.900 19.157 1.00 84.94 168 PHE A N 1
ATOM 1349 C CA . PHE A 1 168 ? -2.106 -1.867 18.253 1.00 84.94 168 PHE A CA 1
ATOM 1350 C C . PHE A 1 168 ? -0.860 -2.567 18.814 1.00 84.94 168 PHE A C 1
ATOM 1352 O O . PHE A 1 168 ? -0.219 -3.338 18.106 1.00 84.94 168 PHE A O 1
ATOM 1359 N N . SER A 1 169 ? -0.515 -2.358 20.090 1.00 81.88 169 SER A N 1
ATOM 1360 C CA . SER A 1 169 ? 0.502 -3.187 20.738 1.00 81.88 169 SER A CA 1
ATOM 1361 C C . SER A 1 169 ? -0.032 -4.615 20.913 1.00 81.88 169 SER A C 1
ATOM 1363 O O . SER A 1 169 ? -1.110 -4.780 21.490 1.00 81.88 169 SER A O 1
ATOM 1365 N N . PRO A 1 170 ? 0.727 -5.659 20.530 1.00 73.88 170 PRO A N 1
ATOM 1366 C CA . PRO A 1 170 ? 0.361 -7.053 20.801 1.00 73.88 170 PRO A CA 1
ATOM 1367 C C . PRO A 1 170 ? 0.249 -7.370 22.298 1.00 73.88 170 PRO A C 1
ATOM 1369 O O . PRO A 1 170 ? -0.370 -8.351 22.685 1.00 73.88 170 PRO A O 1
ATOM 1372 N N . LYS A 1 171 ? 0.874 -6.544 23.148 1.00 77.50 171 LYS A N 1
ATOM 1373 C CA . LYS A 1 171 ? 0.861 -6.677 24.613 1.00 77.50 171 LYS A CA 1
ATOM 1374 C C . LYS A 1 171 ? -0.207 -5.807 25.281 1.00 77.50 171 LYS A C 1
ATOM 1376 O O . LYS A 1 171 ? -0.262 -5.757 26.506 1.00 77.50 171 LYS A O 1
ATOM 1381 N N . SER A 1 172 ? -0.993 -5.068 24.495 1.00 79.00 172 SER A N 1
ATOM 1382 C CA . SER A 1 172 ? -2.043 -4.198 25.022 1.00 79.00 172 SER A CA 1
ATOM 1383 C C . SER A 1 172 ? -3.141 -5.038 25.660 1.00 79.00 172 SER A C 1
ATOM 1385 O O . SER A 1 172 ? -3.754 -5.862 24.992 1.00 79.00 172 SER A O 1
ATOM 1387 N N . ASN A 1 173 ? -3.462 -4.747 26.919 1.00 79.38 173 ASN A N 1
ATOM 1388 C CA . ASN A 1 173 ? -4.629 -5.328 27.587 1.00 79.38 173 ASN A CA 1
ATOM 1389 C C . ASN A 1 173 ? -5.864 -4.417 27.501 1.00 79.38 173 ASN A C 1
ATOM 1391 O O . ASN A 1 173 ? -6.899 -4.708 28.103 1.00 79.38 173 ASN A O 1
ATOM 1395 N N . LEU A 1 174 ? -5.762 -3.288 26.790 1.00 83.62 174 LEU A N 1
ATOM 1396 C CA . LEU A 1 174 ? -6.883 -2.377 26.594 1.00 83.62 174 LEU A CA 1
ATOM 1397 C C . LEU A 1 174 ? -7.983 -3.053 25.781 1.00 83.62 174 LEU A C 1
ATOM 1399 O O . LEU A 1 174 ? -7.769 -3.478 24.649 1.00 83.62 174 LEU A O 1
ATOM 1403 N N . GLN A 1 175 ? -9.177 -3.078 26.360 1.00 89.69 175 GLN A N 1
ATOM 1404 C CA . GLN A 1 175 ? -10.396 -3.501 25.690 1.00 89.69 175 GLN A CA 1
ATOM 1405 C C . GLN A 1 175 ? -11.249 -2.275 25.384 1.00 89.69 175 GLN A C 1
ATOM 1407 O O . GLN A 1 175 ? -11.229 -1.273 26.104 1.00 89.69 175 GLN A O 1
ATOM 1412 N N . TYR A 1 176 ? -12.015 -2.344 24.307 1.00 92.25 176 TYR A N 1
ATOM 1413 C CA . TYR A 1 176 ? -12.875 -1.266 23.851 1.00 92.25 176 TYR A CA 1
ATOM 1414 C C . TYR A 1 176 ? -14.281 -1.807 23.683 1.00 92.25 176 TYR A C 1
ATOM 1416 O O . TYR A 1 176 ? -14.487 -2.931 23.239 1.00 92.25 176 TYR A O 1
ATOM 1424 N N . LYS A 1 177 ? -15.273 -0.984 24.000 1.00 92.31 177 LYS A N 1
ATOM 1425 C CA . LYS A 1 177 ? -16.677 -1.316 23.767 1.00 92.31 177 LYS A CA 1
ATOM 1426 C C . LYS A 1 177 ? -17.328 -0.260 22.910 1.00 92.31 177 LYS A C 1
ATOM 1428 O O . LYS A 1 177 ? -17.167 0.931 23.177 1.00 92.31 177 LYS A O 1
ATOM 1433 N N . MET A 1 178 ? -18.066 -0.689 21.893 1.00 90.81 178 MET A N 1
ATOM 1434 C CA . MET A 1 178 ? -18.797 0.205 21.004 1.00 90.81 178 MET A CA 1
ATOM 1435 C C . MET A 1 178 ? -19.670 1.172 21.819 1.00 90.81 178 MET A C 1
ATOM 1437 O O . MET A 1 178 ? -20.480 0.778 22.662 1.00 90.81 178 MET A O 1
ATOM 1441 N N . TYR A 1 179 ? -19.468 2.471 21.600 1.00 84.06 179 TYR A N 1
ATOM 1442 C CA . TYR A 1 179 ? -20.180 3.519 22.315 1.00 84.06 179 TYR A CA 1
ATOM 1443 C C . TYR A 1 179 ? -21.550 3.742 21.678 1.00 84.06 179 TYR A C 1
ATOM 1445 O O . TYR A 1 179 ? -21.696 4.571 20.781 1.00 84.06 179 TYR A O 1
ATOM 1453 N N . LYS A 1 180 ? -22.547 3.049 22.248 1.00 69.62 180 LYS A N 1
ATOM 1454 C CA . LYS A 1 180 ? -23.944 2.960 21.791 1.00 69.62 180 LYS A CA 1
ATOM 1455 C C . LYS A 1 180 ? -24.081 2.219 20.459 1.00 69.62 180 LYS A C 1
ATOM 1457 O O . LYS A 1 180 ? -23.264 2.374 19.559 1.00 69.62 180 LYS A O 1
ATOM 1462 N N . THR A 1 181 ? -25.167 1.464 20.321 1.00 54.16 181 THR A N 1
ATOM 1463 C CA . THR A 1 181 ? -25.681 1.074 19.009 1.00 54.16 181 THR A CA 1
ATOM 1464 C C . THR A 1 181 ? -25.871 2.332 18.181 1.00 54.16 181 THR A C 1
ATOM 1466 O O . THR A 1 181 ? -26.280 3.374 18.711 1.00 54.16 181 THR A O 1
ATOM 1469 N N . VAL A 1 182 ? -25.562 2.252 16.889 1.00 49.00 182 VAL A N 1
ATOM 1470 C CA . VAL A 1 182 ? -25.940 3.283 15.926 1.00 49.00 182 VAL A CA 1
ATOM 1471 C C . VAL A 1 182 ? -27.470 3.310 15.898 1.00 49.00 182 VAL A C 1
ATOM 1473 O O . VAL A 1 182 ? -28.108 2.670 15.076 1.00 49.00 182 VAL A O 1
ATOM 1476 N N . SER A 1 183 ? -28.081 3.997 16.866 1.00 39.81 183 SER A N 1
ATOM 1477 C CA . SER A 1 183 ? -29.485 4.358 16.812 1.00 39.81 183 SER A CA 1
ATOM 1478 C C . SER A 1 183 ? -29.587 5.299 15.628 1.00 39.81 183 SER A C 1
ATOM 1480 O O . SER A 1 183 ? -29.031 6.402 15.628 1.00 39.81 183 SER A O 1
ATOM 1482 N N . THR A 1 184 ? -30.224 4.782 14.593 1.00 46.94 184 THR A N 1
ATOM 1483 C CA . THR A 1 184 ? -30.330 5.261 13.219 1.00 46.94 184 THR A CA 1
ATOM 1484 C C . THR A 1 184 ? -31.008 6.626 13.069 1.00 46.94 184 THR A C 1
ATOM 1486 O O . THR A 1 184 ? -31.584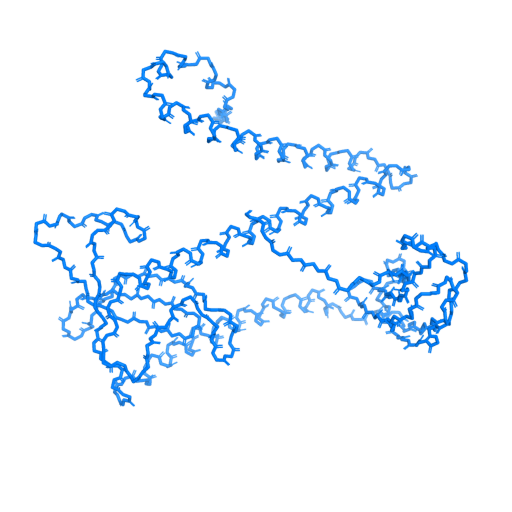 6.903 12.025 1.00 46.94 184 THR A O 1
ATOM 1489 N N . THR A 1 185 ? -30.987 7.526 14.061 1.00 43.25 185 THR A N 1
ATOM 1490 C CA . THR A 1 185 ? -31.809 8.746 13.945 1.00 43.25 185 THR A CA 1
ATOM 1491 C C . THR A 1 185 ? -31.294 10.024 14.599 1.00 43.25 185 THR A C 1
ATOM 1493 O O . THR A 1 185 ? -31.856 11.077 14.320 1.00 43.25 185 THR A O 1
ATOM 1496 N N . LEU A 1 186 ? -30.210 10.054 15.384 1.00 45.47 186 LEU A N 1
ATOM 1497 C CA . LEU A 1 186 ? -29.782 11.331 15.990 1.00 45.47 186 LEU A CA 1
ATOM 1498 C C . LEU A 1 186 ? -28.272 11.588 15.884 1.00 45.47 186 LEU A C 1
ATOM 1500 O O . LEU A 1 186 ? -27.469 11.001 16.605 1.00 45.47 186 LEU A O 1
ATOM 1504 N N . LYS A 1 187 ? -27.941 12.583 15.038 1.00 43.97 187 LYS A N 1
ATOM 1505 C CA . LYS A 1 187 ? -26.621 13.166 14.672 1.00 43.97 187 LYS A CA 1
ATOM 1506 C C . LYS A 1 187 ? -25.937 12.647 13.405 1.00 43.97 187 LYS A C 1
ATOM 1508 O O . LYS A 1 187 ? -24.742 12.872 13.224 1.00 43.97 187 LYS A O 1
ATOM 1513 N N . TRP A 1 188 ? -26.699 12.064 12.489 1.00 44.53 188 TRP A N 1
ATOM 1514 C CA . TRP A 1 188 ? -26.200 11.732 11.155 1.00 44.53 188 TRP A CA 1
ATOM 1515 C C . TRP A 1 188 ? -25.830 12.998 10.351 1.00 44.53 188 TRP A C 1
ATOM 1517 O O . TRP A 1 188 ? -24.792 13.041 9.709 1.00 44.53 188 TRP A O 1
ATOM 1527 N N . THR A 1 189 ? -26.567 14.105 10.497 1.00 48.88 189 THR A N 1
ATOM 1528 C CA . THR A 1 189 ? -26.382 15.322 9.679 1.00 48.88 189 THR A CA 1
ATOM 1529 C C . THR A 1 189 ? -25.072 16.079 9.915 1.00 48.88 189 THR A C 1
ATOM 1531 O O . THR A 1 189 ? -24.451 16.505 8.952 1.00 48.88 189 THR A O 1
ATOM 1534 N N . ALA A 1 190 ? -24.595 16.231 11.154 1.00 46.72 190 ALA A N 1
ATOM 1535 C CA . ALA A 1 190 ? -23.372 17.002 11.425 1.00 46.72 190 ALA A CA 1
ATOM 1536 C C . ALA A 1 190 ? -22.084 16.234 11.080 1.00 46.72 190 ALA A C 1
ATOM 1538 O O . ALA A 1 190 ? -21.096 16.837 10.664 1.00 46.72 190 ALA A O 1
ATOM 1539 N N . TRP A 1 191 ? -22.090 14.908 11.250 1.00 49.28 191 TRP A N 1
ATOM 1540 C CA . TRP A 1 191 ? -20.971 14.059 10.842 1.00 49.28 191 TRP A CA 1
ATOM 1541 C C . TRP A 1 191 ? -20.992 13.790 9.350 1.00 49.28 191 TRP A C 1
ATOM 1543 O O . TRP A 1 191 ? -19.937 13.877 8.746 1.00 49.28 191 TRP A O 1
ATOM 1553 N N . VAL A 1 192 ? -22.159 13.593 8.733 1.00 55.84 192 VAL A N 1
ATOM 1554 C CA . VAL A 1 192 ? -22.253 13.558 7.271 1.00 55.84 192 VAL A CA 1
ATOM 1555 C C . VAL A 1 192 ? -21.805 14.879 6.684 1.00 55.84 192 VAL A C 1
ATOM 1557 O O . VAL A 1 192 ? -21.021 14.847 5.765 1.00 55.84 192 VAL A O 1
ATOM 1560 N N . GLN A 1 193 ? -22.165 16.034 7.238 1.00 52.53 193 GLN A N 1
ATOM 1561 C CA . GLN A 1 193 ? -21.648 17.317 6.745 1.00 52.53 193 GLN A CA 1
ATOM 1562 C C . GLN A 1 193 ? -20.122 17.425 6.863 1.00 52.53 193 GLN A C 1
ATOM 1564 O O . GLN A 1 193 ? -19.487 17.945 5.959 1.00 52.53 193 GLN A O 1
ATOM 1569 N N . LYS A 1 194 ? -19.506 16.903 7.931 1.00 51.09 194 LYS A N 1
ATOM 1570 C CA . LYS A 1 194 ? -18.044 16.954 8.115 1.00 51.09 194 LYS A CA 1
ATOM 1571 C C . LYS A 1 194 ? -17.286 15.894 7.322 1.00 51.09 194 LYS A C 1
ATOM 1573 O O . LYS A 1 194 ? -16.223 16.193 6.801 1.00 51.09 194 LYS A O 1
ATOM 1578 N N . ILE A 1 195 ? -17.827 14.685 7.216 1.00 63.69 195 ILE A N 1
ATOM 1579 C CA . ILE A 1 195 ? -17.299 13.602 6.379 1.00 63.69 195 ILE A CA 1
ATOM 1580 C C . ILE A 1 195 ? -17.493 13.970 4.914 1.00 63.69 195 ILE A C 1
ATOM 1582 O O . ILE A 1 195 ? -16.570 13.802 4.136 1.00 63.69 195 ILE A O 1
ATOM 1586 N N . LYS A 1 196 ? -18.639 14.550 4.547 1.00 67.81 196 LYS A N 1
ATOM 1587 C CA . LYS A 1 196 ? -18.903 15.093 3.215 1.00 67.81 196 LYS A CA 1
ATOM 1588 C C . LYS A 1 196 ? -18.003 16.284 2.931 1.00 67.81 196 LYS A C 1
ATOM 1590 O O . LYS A 1 196 ? -17.404 16.274 1.883 1.00 67.81 196 LYS A O 1
ATOM 1595 N N . ALA A 1 197 ? -17.791 17.222 3.854 1.00 66.94 197 ALA A N 1
ATOM 1596 C CA . ALA A 1 197 ? -16.850 18.326 3.644 1.00 66.94 197 ALA A CA 1
ATOM 1597 C C . ALA A 1 197 ? -15.391 17.850 3.554 1.00 66.94 197 ALA A C 1
ATOM 1599 O O . ALA A 1 197 ? -14.637 18.355 2.736 1.00 66.94 197 ALA A O 1
ATOM 1600 N N . ALA A 1 198 ? -14.980 16.868 4.362 1.00 52.03 198 ALA A N 1
ATOM 1601 C CA . ALA A 1 198 ? -13.641 16.284 4.288 1.00 52.03 198 ALA A CA 1
ATOM 1602 C C . ALA A 1 198 ? -13.458 15.430 3.023 1.00 52.03 198 ALA A C 1
ATOM 1604 O O . ALA A 1 198 ? -12.397 15.467 2.409 1.00 52.03 198 ALA A O 1
ATOM 1605 N N . SER A 1 199 ? -14.497 14.703 2.608 1.00 71.94 199 SER A N 1
ATOM 1606 C CA . SER A 1 199 ? -14.542 13.927 1.370 1.00 71.94 199 SER A CA 1
ATOM 1607 C C . SER A 1 199 ? -14.587 14.838 0.150 1.00 71.94 199 SER A C 1
ATOM 1609 O O . SER A 1 199 ? -13.818 14.618 -0.766 1.00 71.94 199 SER A O 1
ATOM 1611 N N . GLU A 1 200 ? -15.394 15.898 0.149 1.00 75.38 200 GLU A N 1
ATOM 1612 C CA . GLU A 1 200 ? -15.432 16.936 -0.883 1.00 75.38 200 GLU A CA 1
ATOM 1613 C C . GLU A 1 200 ? -14.096 17.667 -0.938 1.00 75.38 200 GLU A C 1
ATOM 1615 O O . GLU A 1 200 ? -13.576 17.841 -2.024 1.00 75.38 200 GLU A O 1
ATOM 1620 N N . LEU A 1 201 ? -13.473 18.009 0.194 1.00 63.84 201 LEU A N 1
ATOM 1621 C CA . LEU A 1 201 ? -12.136 18.607 0.216 1.00 63.84 201 LEU A CA 1
ATOM 1622 C C . LEU A 1 201 ? -11.079 17.643 -0.329 1.00 63.84 201 LEU A C 1
ATOM 1624 O O . LEU A 1 201 ? -10.200 18.068 -1.073 1.00 63.84 201 LEU A O 1
ATOM 1628 N N . TYR A 1 202 ? -11.153 16.356 0.007 1.00 62.09 202 TYR A N 1
ATOM 1629 C CA . TYR A 1 202 ? -10.263 15.334 -0.536 1.00 62.09 202 TYR A CA 1
ATOM 1630 C C . TYR A 1 202 ? -10.496 15.132 -2.035 1.00 62.09 202 TYR A C 1
ATOM 1632 O O . TYR A 1 202 ? -9.537 15.150 -2.793 1.00 62.09 202 TYR A O 1
ATOM 1640 N N . ILE A 1 203 ? -11.750 15.029 -2.479 1.00 71.00 203 ILE A N 1
ATOM 1641 C CA . ILE A 1 203 ? -12.144 14.926 -3.886 1.00 71.00 203 ILE A CA 1
ATOM 1642 C C . ILE A 1 203 ? -11.728 16.185 -4.637 1.00 71.00 203 ILE A C 1
ATOM 1644 O O . ILE A 1 203 ? -11.231 16.056 -5.737 1.00 71.00 203 ILE A O 1
ATOM 1648 N N . GLU A 1 204 ? -11.864 17.382 -4.071 1.00 69.81 204 GLU A N 1
ATOM 1649 C CA . GLU A 1 204 ? -11.438 18.657 -4.659 1.00 69.81 204 GLU A CA 1
ATOM 1650 C C . GLU A 1 204 ? -9.911 18.756 -4.700 1.00 69.81 204 GLU A C 1
ATOM 1652 O O . GLU A 1 204 ? -9.349 19.280 -5.652 1.00 69.81 204 GLU A O 1
ATOM 1657 N N . THR A 1 205 ? -9.212 18.222 -3.696 1.00 64.06 205 THR A N 1
ATOM 1658 C CA . THR A 1 205 ? -7.742 18.181 -3.653 1.00 64.06 205 THR A CA 1
ATOM 1659 C C . THR A 1 205 ? -7.200 17.173 -4.659 1.00 64.06 205 THR A C 1
ATOM 1661 O O . THR A 1 205 ? -6.270 17.490 -5.395 1.00 64.06 205 THR A O 1
ATOM 1664 N N . GLU A 1 206 ? -7.816 15.998 -4.755 1.00 66.56 206 GLU A N 1
ATOM 1665 C CA . GLU A 1 206 ? -7.534 14.977 -5.760 1.00 66.56 206 GLU A CA 1
ATOM 1666 C C . GLU A 1 206 ? -7.975 15.425 -7.148 1.00 66.56 206 GLU A C 1
ATOM 1668 O O . GLU A 1 206 ? -7.269 15.166 -8.107 1.00 66.56 206 GLU A O 1
ATOM 1673 N N . LYS A 1 207 ? -9.079 16.162 -7.283 1.00 70.19 207 LYS A N 1
ATOM 1674 C CA . LYS A 1 207 ? -9.531 16.774 -8.533 1.00 70.19 207 LYS A CA 1
ATOM 1675 C C . LYS A 1 207 ? -8.598 17.899 -8.930 1.00 70.19 207 LYS A C 1
ATOM 1677 O O . LYS A 1 207 ? -8.245 17.929 -10.085 1.00 70.19 207 LYS A O 1
ATOM 1682 N N . LYS A 1 208 ? -8.087 18.727 -8.015 1.00 62.50 208 LYS A N 1
ATOM 1683 C CA . LYS A 1 208 ? -7.026 19.714 -8.286 1.00 62.50 208 LYS A CA 1
ATOM 1684 C C . LYS A 1 208 ? -5.684 19.064 -8.581 1.00 62.50 208 LYS A C 1
ATOM 1686 O O . LYS A 1 208 ? -4.926 19.604 -9.373 1.00 62.50 208 LYS A O 1
ATOM 1691 N N . LYS A 1 209 ? -5.364 17.913 -7.985 1.00 60.03 209 LYS A N 1
ATOM 1692 C CA . LYS A 1 209 ? -4.196 17.097 -8.351 1.00 60.03 209 LYS A CA 1
ATOM 1693 C C . LYS A 1 209 ? -4.378 16.460 -9.718 1.00 60.03 209 LYS A C 1
ATOM 1695 O O . LYS A 1 209 ? -3.443 16.485 -10.499 1.00 60.03 209 LYS A O 1
ATOM 1700 N N . ARG A 1 210 ? -5.567 15.945 -10.027 1.00 56.06 210 ARG A N 1
ATOM 1701 C CA . ARG A 1 210 ? -5.958 15.395 -11.326 1.00 56.06 210 ARG A CA 1
ATOM 1702 C C . ARG A 1 210 ? -6.111 16.478 -12.364 1.00 56.06 210 ARG A C 1
ATOM 1704 O O . ARG A 1 210 ? -5.823 16.176 -13.491 1.00 56.06 210 ARG A O 1
ATOM 1711 N N . GLU A 1 211 ? -6.505 17.693 -12.012 1.00 60.16 211 GLU A N 1
ATOM 1712 C CA . GLU A 1 211 ? -6.588 18.875 -12.865 1.00 60.16 211 GLU A CA 1
ATOM 1713 C C . GLU A 1 211 ? -5.209 19.477 -13.036 1.00 60.16 211 GLU A C 1
ATOM 1715 O O . GLU A 1 211 ? -4.927 19.920 -14.121 1.00 60.16 211 GLU A O 1
ATOM 1720 N N . LYS A 1 212 ? -4.308 19.441 -12.047 1.00 53.81 212 LYS A N 1
ATOM 1721 C CA . LYS A 1 212 ? -2.883 19.753 -12.241 1.00 53.81 212 LYS A CA 1
ATOM 1722 C C . LYS A 1 212 ? -2.211 18.694 -13.098 1.00 53.81 212 LYS A C 1
ATOM 1724 O O . LYS A 1 212 ? -1.516 19.050 -14.028 1.00 53.81 212 LYS A O 1
ATOM 1729 N N . ALA A 1 213 ? -2.462 17.413 -12.851 1.00 51.22 213 ALA A N 1
ATOM 1730 C CA . ALA A 1 213 ? -2.009 16.318 -13.698 1.00 51.22 213 ALA A CA 1
ATOM 1731 C C . ALA A 1 213 ? -2.678 16.380 -15.075 1.00 51.22 213 ALA A C 1
ATOM 1733 O O . ALA A 1 213 ? -2.040 16.069 -16.067 1.00 51.22 213 ALA A O 1
ATOM 1734 N N . TYR A 1 214 ? -3.932 16.824 -15.160 1.00 46.97 214 TYR A N 1
ATOM 1735 C CA . TYR A 1 214 ? -4.667 17.030 -16.399 1.00 46.97 214 TYR A CA 1
ATOM 1736 C C . TYR A 1 214 ? -4.209 18.302 -17.076 1.00 46.97 214 TYR A C 1
ATOM 1738 O O . TYR A 1 214 ? -4.191 18.264 -18.267 1.00 46.97 214 TYR A O 1
ATOM 1746 N N . LEU A 1 215 ? -3.771 19.365 -16.403 1.00 48.62 215 LEU A N 1
ATOM 1747 C CA . LEU A 1 215 ? -3.227 20.605 -16.976 1.00 48.62 215 LEU A CA 1
ATOM 1748 C C . LEU A 1 215 ? -1.762 20.412 -17.384 1.00 48.62 215 LEU A C 1
ATOM 1750 O O . LEU A 1 215 ? -1.317 20.998 -18.358 1.00 48.62 215 LEU A O 1
ATOM 1754 N N . VAL A 1 216 ? -1.039 19.524 -16.698 1.00 50.12 216 VAL A N 1
ATOM 1755 C CA . VAL A 1 216 ? 0.229 18.936 -17.150 1.00 50.12 216 VAL A CA 1
ATOM 1756 C C . VAL A 1 216 ? -0.015 18.036 -18.373 1.00 50.12 216 VAL A C 1
ATOM 1758 O O . VAL A 1 216 ? 0.776 18.071 -19.302 1.00 50.12 216 VAL A O 1
ATOM 1761 N N . ARG A 1 217 ? -1.141 17.303 -18.438 1.00 47.19 217 ARG A N 1
ATOM 1762 C CA . ARG A 1 217 ? -1.569 16.502 -19.613 1.00 47.19 217 ARG A CA 1
ATOM 1763 C C . ARG A 1 217 ? -2.365 17.285 -20.684 1.00 47.19 217 ARG A C 1
ATOM 1765 O O . ARG A 1 217 ? -2.595 16.741 -21.756 1.00 47.19 217 ARG A O 1
ATOM 1772 N N . SER A 1 218 ? -2.840 18.497 -20.386 1.00 42.31 218 SER A N 1
ATOM 1773 C CA . SER A 1 218 ? -3.756 19.352 -21.173 1.00 42.31 218 SER A CA 1
ATOM 1774 C C . SER A 1 218 ? -3.167 20.736 -21.401 1.00 42.31 218 SER A C 1
ATOM 1776 O O . SER A 1 218 ? -3.851 21.612 -21.940 1.00 42.31 218 SER A O 1
ATOM 1778 N N . GLN A 1 219 ? -1.875 20.916 -21.108 1.00 48.22 219 GLN A N 1
ATOM 1779 C CA . GLN A 1 219 ? -0.994 21.384 -22.170 1.00 48.22 219 GLN A CA 1
ATOM 1780 C C . GLN A 1 219 ? -1.472 20.687 -23.443 1.00 48.22 219 GLN A C 1
ATOM 1782 O O . GLN A 1 219 ? -1.495 19.461 -23.534 1.00 48.22 219 GLN A O 1
ATOM 1787 N N . ARG A 1 220 ? -2.133 21.497 -24.270 1.00 46.16 220 ARG A N 1
ATOM 1788 C CA . ARG A 1 220 ? -3.075 21.073 -25.298 1.00 46.16 220 ARG A CA 1
ATOM 1789 C C . ARG A 1 220 ? -2.488 19.945 -26.130 1.00 46.16 220 ARG A C 1
ATOM 1791 O O . ARG A 1 220 ? -1.319 19.988 -26.486 1.00 46.16 220 ARG A O 1
ATOM 1798 N N . ALA A 1 221 ? -3.364 19.023 -26.515 1.00 49.66 221 ALA A N 1
ATOM 1799 C CA . ALA A 1 221 ? -3.172 18.163 -27.665 1.00 49.66 221 ALA A CA 1
ATOM 1800 C C . ALA A 1 221 ? -2.716 18.995 -28.877 1.00 49.66 221 ALA A C 1
ATOM 1802 O O . ALA A 1 221 ? -3.527 19.560 -29.604 1.00 49.66 221 ALA A O 1
ATOM 1803 N N . THR A 1 222 ? -1.411 19.024 -29.101 1.00 53.50 222 THR A N 1
ATOM 1804 C CA . THR A 1 222 ? -0.787 19.067 -30.424 1.00 53.50 222 THR A CA 1
ATOM 1805 C C . THR A 1 222 ? -0.590 17.633 -30.914 1.00 53.50 222 THR A C 1
ATOM 1807 O O . THR A 1 222 ? 0.416 17.316 -31.535 1.00 53.50 222 THR A O 1
ATOM 1810 N N . GLY A 1 223 ? -1.524 16.739 -30.563 1.00 59.19 223 GLY A N 1
ATOM 1811 C CA . GLY A 1 223 ? -1.443 15.339 -30.933 1.00 59.19 223 GLY A CA 1
ATOM 1812 C C . GLY A 1 223 ? -1.589 15.204 -32.436 1.00 59.19 223 GLY A C 1
ATOM 1813 O O . GLY A 1 223 ? -2.532 15.724 -33.031 1.00 59.19 223 GLY A O 1
ATOM 1814 N N . ILE A 1 224 ? -0.605 14.549 -33.026 1.00 71.12 224 ILE A N 1
ATOM 1815 C CA . ILE A 1 224 ? -0.291 14.631 -34.444 1.00 71.12 224 ILE A CA 1
ATOM 1816 C C . ILE A 1 224 ? -1.314 13.860 -35.299 1.00 71.12 224 ILE A C 1
ATOM 1818 O O . ILE A 1 224 ? -1.537 14.211 -36.456 1.00 71.12 224 ILE A O 1
ATOM 1822 N N . GLY A 1 225 ? -2.004 12.856 -34.736 1.00 79.69 225 GLY A N 1
ATOM 1823 C CA . GLY A 1 225 ? -3.046 12.097 -35.438 1.00 79.69 225 GLY A CA 1
ATOM 1824 C C . GLY A 1 225 ? -3.529 10.841 -34.703 1.00 79.69 225 GLY A C 1
ATOM 1825 O O . GLY A 1 225 ? -3.303 10.671 -33.506 1.00 79.69 225 GLY A O 1
ATOM 1826 N N . ARG A 1 226 ? -4.220 9.941 -35.419 1.00 86.56 226 ARG A N 1
ATOM 1827 C CA . ARG A 1 226 ? -4.614 8.607 -34.923 1.00 86.56 226 ARG A CA 1
ATOM 1828 C C . ARG A 1 226 ? -4.003 7.517 -35.791 1.00 86.56 226 ARG A C 1
ATOM 1830 O O . ARG A 1 226 ? -4.123 7.576 -37.011 1.00 86.56 226 ARG A O 1
ATOM 1837 N N . LEU A 1 227 ? -3.422 6.509 -35.152 1.00 89.94 227 LEU A N 1
ATOM 1838 C CA . LEU A 1 227 ? -2.917 5.309 -35.804 1.00 89.94 227 LEU A CA 1
ATOM 1839 C C . LEU A 1 227 ? -3.947 4.190 -35.680 1.00 89.94 227 LEU A C 1
ATOM 1841 O O . LEU A 1 227 ? -4.328 3.829 -34.569 1.00 89.94 227 LEU A O 1
ATOM 1845 N N . MET A 1 228 ? -4.397 3.641 -36.808 1.00 93.50 228 MET A N 1
ATOM 1846 C CA . MET A 1 228 ? -5.208 2.423 -36.825 1.00 93.50 228 MET A CA 1
ATOM 1847 C C . MET A 1 228 ? -4.324 1.207 -37.067 1.00 93.50 228 MET A C 1
ATOM 1849 O O . MET A 1 228 ? -3.469 1.220 -37.948 1.00 93.50 228 MET A O 1
ATOM 1853 N N . VAL A 1 229 ? -4.565 0.151 -36.300 1.00 93.81 229 VAL A N 1
ATOM 1854 C CA . VAL A 1 229 ? -3.743 -1.054 -36.272 1.00 93.81 229 VAL A CA 1
ATOM 1855 C C . VAL A 1 229 ? -4.639 -2.268 -36.443 1.00 93.81 229 VAL A C 1
ATOM 1857 O O . VAL A 1 229 ? -5.587 -2.465 -35.682 1.00 93.81 229 VAL A O 1
ATOM 1860 N N . ASN A 1 230 ? -4.310 -3.095 -37.434 1.00 95.81 230 ASN A N 1
ATOM 1861 C CA . ASN A 1 230 ? -4.981 -4.361 -37.707 1.00 95.81 230 ASN A CA 1
ATOM 1862 C C . ASN A 1 230 ? -4.013 -5.510 -37.405 1.00 95.81 230 ASN A C 1
ATOM 1864 O O . ASN A 1 230 ? -3.042 -5.715 -38.129 1.00 95.81 230 ASN A O 1
ATOM 1868 N N . ILE A 1 231 ? -4.288 -6.265 -36.346 1.00 95.62 231 ILE A N 1
ATOM 1869 C CA . ILE A 1 231 ? -3.563 -7.479 -35.977 1.00 95.62 231 ILE A CA 1
ATOM 1870 C C . ILE A 1 231 ? -4.217 -8.665 -36.683 1.00 95.62 231 ILE A C 1
ATOM 1872 O O . ILE A 1 231 ? -5.301 -9.108 -36.306 1.00 95.62 231 ILE A O 1
ATOM 1876 N N . VAL A 1 232 ? -3.564 -9.174 -37.722 1.00 95.06 232 VAL A N 1
ATOM 1877 C CA . VAL A 1 232 ? -4.142 -10.186 -38.618 1.00 95.06 232 VAL A CA 1
ATOM 1878 C C . VAL A 1 232 ? -3.828 -11.595 -38.129 1.00 95.06 232 VAL A C 1
ATOM 1880 O O . VAL A 1 232 ? -4.727 -12.316 -37.701 1.00 95.06 232 VAL A O 1
ATOM 1883 N N . GLU A 1 233 ? -2.558 -11.989 -38.131 1.00 94.94 233 GLU A N 1
ATOM 1884 C CA . GLU A 1 233 ? -2.132 -13.320 -37.707 1.00 94.94 233 GLU A CA 1
ATOM 1885 C C . GLU A 1 233 ? -0.675 -13.350 -37.242 1.00 94.94 233 GLU A C 1
ATOM 1887 O O . GLU A 1 233 ? 0.109 -12.461 -37.566 1.00 94.94 233 GLU A O 1
ATOM 1892 N N . GLY A 1 234 ? -0.336 -14.379 -36.470 1.00 93.19 234 GLY A N 1
ATOM 1893 C CA . GLY A 1 234 ? 1.017 -14.807 -36.157 1.00 93.19 234 GLY A CA 1
ATOM 1894 C C . GLY A 1 234 ? 1.306 -16.102 -36.904 1.00 93.19 234 GLY A C 1
ATOM 1895 O O . GLY A 1 234 ? 0.409 -16.920 -37.105 1.00 93.19 234 GLY A O 1
ATOM 1896 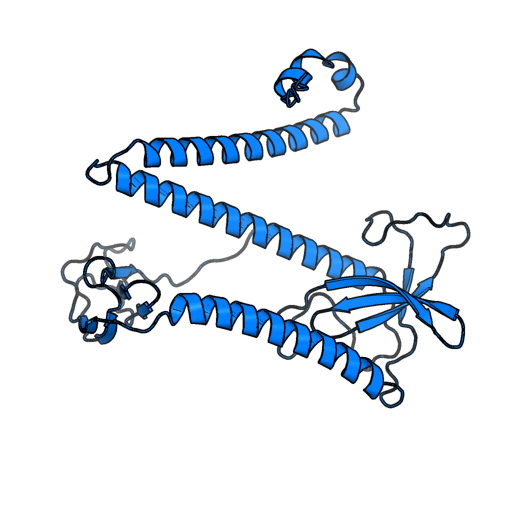N N . ILE A 1 235 ? 2.552 -16.279 -37.321 1.00 94.25 235 ILE A N 1
ATOM 1897 C CA . ILE A 1 235 ? 3.004 -17.433 -38.097 1.00 94.25 235 ILE A CA 1
ATOM 1898 C C . ILE A 1 235 ? 4.207 -18.025 -37.369 1.00 94.25 235 ILE A C 1
ATOM 1900 O O . ILE A 1 235 ? 5.067 -17.282 -36.903 1.00 94.25 235 ILE A O 1
ATOM 1904 N N . GLU A 1 236 ? 4.229 -19.349 -37.247 1.00 93.12 236 GLU A N 1
ATOM 1905 C CA . GLU A 1 236 ? 5.305 -20.150 -36.655 1.00 93.12 236 GLU A CA 1
ATOM 1906 C C . GLU A 1 236 ? 5.806 -19.620 -35.312 1.00 93.12 236 GLU A C 1
ATOM 1908 O O . GLU A 1 236 ? 6.995 -19.622 -34.994 1.00 93.12 236 GLU A O 1
ATOM 1913 N N . LEU A 1 237 ? 4.863 -19.175 -34.492 1.00 89.88 237 LEU A N 1
ATOM 1914 C CA . LEU A 1 237 ? 5.127 -18.757 -33.138 1.00 89.88 237 LEU A CA 1
ATOM 1915 C C . LEU A 1 237 ? 5.800 -19.874 -32.370 1.00 89.88 237 LEU A C 1
ATOM 1917 O O . LEU A 1 237 ? 5.601 -21.067 -32.603 1.00 89.88 237 LEU A O 1
ATOM 1921 N N . LYS A 1 238 ? 6.605 -19.461 -31.407 1.00 85.50 238 LYS A N 1
ATOM 1922 C CA . LYS A 1 238 ? 7.335 -20.413 -30.605 1.00 85.50 238 LYS A CA 1
ATOM 1923 C C . LYS A 1 238 ? 6.350 -21.277 -29.804 1.00 85.50 238 LYS A C 1
ATOM 1925 O O . LYS A 1 238 ? 5.450 -20.728 -29.162 1.00 85.50 238 LYS A O 1
ATOM 1930 N N . PRO A 1 239 ? 6.521 -22.607 -29.810 1.00 84.00 239 PRO A N 1
ATOM 1931 C CA . PRO A 1 239 ? 5.792 -23.484 -28.916 1.00 84.00 239 PRO A CA 1
ATOM 1932 C C . PRO A 1 239 ? 6.240 -23.258 -27.483 1.00 84.00 239 PRO A C 1
ATOM 1934 O O . PRO A 1 239 ? 7.403 -23.469 -27.141 1.00 84.00 239 PRO A O 1
ATOM 1937 N N . CYS A 1 240 ? 5.306 -22.805 -26.660 1.00 79.25 240 CYS A N 1
ATOM 1938 C CA . CYS A 1 240 ? 5.567 -22.402 -25.285 1.00 79.25 240 CYS A CA 1
ATOM 1939 C C . CYS A 1 240 ? 5.015 -23.404 -24.273 1.00 79.25 240 CYS A C 1
ATOM 1941 O O . CYS A 1 240 ? 5.301 -23.295 -23.085 1.00 79.25 240 CYS A O 1
ATOM 1943 N N . ARG A 1 241 ? 4.273 -24.417 -24.729 1.00 80.25 241 ARG A N 1
ATOM 1944 C CA . ARG A 1 241 ? 3.799 -25.511 -23.881 1.00 80.25 241 ARG A CA 1
ATOM 1945 C C . ARG A 1 241 ? 4.575 -26.789 -24.142 1.00 80.25 241 ARG A C 1
ATOM 1947 O O . ARG A 1 241 ? 5.086 -27.028 -25.235 1.00 80.25 241 ARG A O 1
ATOM 1954 N N . SER A 1 242 ? 4.583 -27.651 -23.130 1.00 78.62 242 SER A N 1
ATOM 1955 C CA . SER A 1 242 ? 5.258 -28.953 -23.133 1.00 78.62 242 SER A CA 1
ATOM 1956 C C . SER A 1 242 ? 4.877 -29.855 -24.313 1.00 78.62 242 SER A C 1
ATOM 1958 O O . SER A 1 242 ? 5.699 -30.651 -24.755 1.00 78.62 242 SER A O 1
ATOM 1960 N N . HIS A 1 243 ? 3.664 -29.715 -24.855 1.00 80.50 243 HIS A N 1
ATOM 1961 C CA . HIS A 1 243 ? 3.179 -30.492 -26.000 1.00 80.50 243 HIS A CA 1
ATOM 1962 C C . HIS A 1 243 ? 3.497 -29.862 -27.372 1.00 80.50 243 HIS A C 1
ATOM 1964 O O . HIS A 1 243 ? 3.016 -30.337 -28.399 1.00 80.50 243 HIS A O 1
ATOM 1970 N N . GLY A 1 244 ? 4.291 -28.791 -27.420 1.00 83.12 244 GLY A N 1
ATOM 1971 C CA . GLY A 1 244 ? 4.768 -28.224 -28.681 1.00 83.12 244 GLY A CA 1
ATOM 1972 C C . GLY A 1 244 ? 3.772 -27.307 -29.402 1.00 83.12 244 GLY A C 1
ATOM 1973 O O . GLY A 1 244 ? 3.935 -27.077 -30.601 1.00 83.12 244 GLY A O 1
ATOM 1974 N N . LYS A 1 245 ? 2.750 -26.780 -28.711 1.00 85.38 245 LYS A N 1
ATOM 1975 C CA . LYS A 1 245 ? 1.868 -25.701 -29.200 1.00 85.38 245 LYS A CA 1
ATOM 1976 C C . LYS A 1 245 ? 1.751 -24.564 -28.170 1.00 85.38 245 LYS A C 1
ATOM 1978 O O . LYS A 1 245 ? 2.421 -24.602 -27.138 1.00 85.38 245 LYS A O 1
ATOM 1983 N N . SER A 1 246 ? 0.947 -23.547 -28.480 1.00 88.12 246 SER A N 1
ATOM 1984 C CA . SER A 1 246 ? 0.801 -22.314 -27.697 1.00 88.12 246 SER A CA 1
ATOM 1985 C C . SER A 1 246 ? -0.647 -21.817 -27.746 1.00 88.12 246 SER A C 1
ATOM 1987 O O . SER A 1 246 ? -1.328 -22.022 -28.744 1.00 88.12 246 SER A O 1
ATOM 1989 N N . ASN A 1 247 ? -1.101 -21.111 -26.718 1.00 91.94 247 ASN A N 1
ATOM 1990 C CA . ASN A 1 247 ? -2.310 -20.301 -26.681 1.00 91.94 247 ASN A CA 1
ATOM 1991 C C . ASN A 1 247 ? -1.991 -18.801 -26.825 1.00 91.94 247 ASN A C 1
ATOM 1993 O O . ASN A 1 247 ? -2.057 -18.057 -25.836 1.00 91.94 247 ASN A O 1
ATOM 1997 N N . PRO A 1 248 ? -1.644 -18.317 -28.025 1.00 92.75 248 PRO A N 1
ATOM 1998 C CA . PRO A 1 248 ? -1.187 -16.951 -28.189 1.00 92.75 248 PRO A CA 1
ATOM 1999 C C . PRO A 1 248 ? -2.345 -15.941 -28.344 1.00 92.75 248 PRO A C 1
ATOM 2001 O O . PRO A 1 248 ? -3.336 -16.156 -29.052 1.00 92.75 248 PRO A O 1
ATOM 2004 N N . TYR A 1 249 ? -2.209 -14.788 -27.701 1.00 93.94 249 TYR A N 1
ATOM 2005 C CA . TYR A 1 249 ? -2.989 -13.567 -27.913 1.00 93.94 249 TYR A CA 1
ATOM 2006 C C . TYR A 1 249 ? -2.049 -12.388 -28.094 1.00 93.94 249 TYR A C 1
ATOM 2008 O O . TYR A 1 249 ? -0.899 -12.458 -27.694 1.00 93.94 249 TYR A O 1
ATOM 2016 N N . CYS A 1 250 ? -2.517 -11.297 -28.675 1.00 92.50 250 CYS A N 1
ATOM 2017 C CA . CYS A 1 250 ? -1.679 -10.146 -28.956 1.00 92.50 250 CYS A CA 1
ATOM 2018 C C . CYS A 1 250 ? -2.108 -8.942 -28.120 1.00 92.50 250 CYS A C 1
ATOM 2020 O O . CYS A 1 250 ? -3.263 -8.549 -28.154 1.00 92.50 250 CYS A O 1
ATOM 2022 N N . GLU A 1 251 ? -1.203 -8.349 -27.365 1.00 94.12 251 GLU A N 1
ATOM 2023 C CA . GLU A 1 251 ? -1.374 -7.045 -26.748 1.00 94.12 251 GLU A CA 1
ATOM 2024 C C . GLU A 1 251 ? -0.685 -5.984 -27.599 1.00 94.12 251 GLU A C 1
ATOM 2026 O O . GLU A 1 251 ? 0.450 -6.149 -28.028 1.00 94.12 251 GLU A O 1
ATOM 2031 N N . VAL A 1 252 ? -1.371 -4.878 -27.830 1.00 94.38 252 VAL A N 1
ATOM 2032 C CA . VAL A 1 252 ? -0.874 -3.734 -28.570 1.00 94.38 252 VAL A CA 1
ATOM 2033 C C . VAL A 1 252 ? -0.934 -2.512 -27.676 1.00 94.38 252 VAL A C 1
ATOM 2035 O O . VAL A 1 252 ? -1.993 -2.199 -27.139 1.00 94.38 252 VAL A O 1
ATOM 2038 N N . THR A 1 253 ? 0.175 -1.804 -27.516 1.00 86.56 253 THR A N 1
ATOM 2039 C CA . THR A 1 253 ? 0.285 -0.641 -26.636 1.00 86.56 253 THR A CA 1
ATOM 2040 C C . THR A 1 253 ? 0.921 0.542 -27.349 1.00 86.56 253 THR A C 1
ATOM 2042 O O . THR A 1 253 ? 1.707 0.377 -28.273 1.00 86.56 253 THR A O 1
ATOM 2045 N N . MET A 1 254 ? 0.558 1.758 -26.944 1.00 86.69 254 MET A N 1
ATOM 2046 C CA . MET A 1 254 ? 1.199 2.989 -27.404 1.00 86.69 254 MET A CA 1
ATOM 2047 C C . MET A 1 254 ? 1.169 4.026 -26.285 1.00 86.69 254 MET A C 1
ATOM 2049 O O . MET A 1 254 ? 0.120 4.610 -25.970 1.00 86.69 254 MET A O 1
ATOM 2053 N N . GLY A 1 255 ? 2.317 4.202 -25.634 1.00 81.56 255 GLY A N 1
ATOM 2054 C CA . GLY A 1 255 ? 2.422 4.942 -24.380 1.00 81.56 255 GLY A CA 1
ATOM 2055 C C . GLY A 1 255 ? 1.481 4.362 -23.319 1.00 81.56 255 GLY A C 1
ATOM 2056 O O . GLY A 1 255 ? 1.465 3.165 -23.058 1.00 81.56 255 GLY A O 1
ATOM 2057 N N . SER A 1 256 ? 0.626 5.207 -22.740 1.00 76.50 256 SER A N 1
ATOM 2058 C CA . SER A 1 256 ? -0.350 4.796 -21.719 1.00 76.50 256 SER A CA 1
ATOM 2059 C C . SER A 1 256 ? -1.623 4.132 -22.276 1.00 76.50 256 SER A C 1
ATOM 2061 O O . SER A 1 256 ? -2.614 4.025 -21.554 1.00 76.50 256 SER A O 1
ATOM 2063 N N . GLN A 1 257 ? -1.669 3.803 -23.569 1.00 86.75 257 GLN A N 1
ATOM 2064 C CA . GLN A 1 257 ? -2.823 3.186 -24.232 1.00 86.75 257 GLN A CA 1
ATOM 2065 C C . GLN A 1 257 ? -2.518 1.709 -24.506 1.00 86.75 257 GLN A C 1
ATOM 2067 O O . GLN A 1 257 ? -1.421 1.401 -24.953 1.00 86.75 257 GLN A O 1
ATOM 2072 N N . CYS A 1 258 ? -3.474 0.805 -24.279 1.00 91.12 258 CYS A N 1
ATOM 2073 C CA . CYS A 1 258 ? -3.301 -0.641 -24.468 1.00 91.12 258 CYS A CA 1
ATOM 2074 C C . CYS A 1 258 ? -4.578 -1.293 -25.033 1.00 91.12 258 CYS A C 1
ATOM 2076 O O . CYS A 1 258 ? -5.692 -0.882 -24.698 1.00 91.12 258 CYS A O 1
ATOM 2078 N N . HIS A 1 259 ? -4.411 -2.305 -25.885 1.00 90.25 259 HIS A N 1
ATOM 2079 C CA . HIS A 1 259 ? -5.455 -3.147 -26.455 1.00 90.25 259 HIS A CA 1
ATOM 2080 C C . HIS A 1 259 ? -5.002 -4.608 -26.523 1.00 90.25 259 HIS A C 1
ATOM 2082 O O . HIS A 1 259 ? -3.970 -4.901 -27.104 1.00 90.25 259 HIS A O 1
ATOM 2088 N N . ILE A 1 260 ? -5.806 -5.542 -26.020 1.00 91.69 260 ILE A N 1
ATOM 2089 C CA . ILE A 1 260 ? -5.472 -6.971 -25.997 1.00 91.69 260 ILE A CA 1
ATOM 2090 C C . ILE A 1 260 ? -6.457 -7.756 -26.872 1.00 91.69 260 ILE A C 1
ATOM 2092 O O . ILE A 1 260 ? -7.672 -7.648 -26.698 1.00 91.69 260 ILE A O 1
ATOM 2096 N N . THR A 1 261 ? -5.948 -8.569 -27.799 1.00 94.50 261 THR A N 1
ATOM 2097 C CA . THR A 1 261 ? -6.733 -9.463 -28.652 1.00 94.50 261 THR A CA 1
ATOM 2098 C C . THR A 1 261 ? -7.136 -10.737 -27.912 1.00 94.50 261 THR A C 1
ATOM 2100 O O . THR A 1 261 ? -6.701 -11.041 -26.799 1.00 94.50 261 THR A O 1
ATOM 2103 N N . LYS A 1 262 ? -8.014 -11.521 -28.535 1.00 91.75 262 LYS A N 1
ATOM 2104 C CA . LYS A 1 262 ? -8.397 -12.826 -27.998 1.00 91.75 262 LYS A CA 1
ATOM 2105 C C . LYS A 1 262 ? -7.243 -13.818 -28.097 1.00 91.75 262 LYS A C 1
ATOM 2107 O O . LYS A 1 262 ? -6.456 -13.795 -29.036 1.00 91.75 262 LYS A O 1
ATOM 2112 N N . THR A 1 263 ? -7.227 -14.757 -27.165 1.00 94.38 263 THR A N 1
ATOM 2113 C CA . THR A 1 263 ? -6.349 -15.921 -27.214 1.00 94.38 263 THR A CA 1
ATOM 2114 C C . THR A 1 263 ? -6.891 -16.978 -28.151 1.00 94.38 263 THR A C 1
ATOM 2116 O O . THR A 1 263 ? -8.059 -17.350 -28.049 1.00 94.38 263 THR A O 1
ATOM 2119 N N . ILE A 1 264 ? -6.029 -17.489 -29.022 1.00 92.69 264 ILE A N 1
ATOM 2120 C CA . ILE A 1 264 ? -6.299 -18.667 -29.844 1.00 92.69 264 ILE A CA 1
ATOM 2121 C C . ILE A 1 264 ? -5.496 -19.814 -29.247 1.00 92.69 264 ILE A C 1
ATOM 2123 O O . ILE A 1 264 ? -4.321 -19.619 -28.996 1.00 92.69 264 ILE A O 1
ATOM 2127 N N . GLN A 1 265 ? -6.111 -20.962 -28.968 1.00 91.81 265 GLN A N 1
ATOM 2128 C CA . GLN A 1 265 ? -5.454 -22.052 -28.236 1.00 91.81 265 GLN A CA 1
ATOM 2129 C C . GLN A 1 265 ? -4.691 -23.040 -29.142 1.00 91.81 265 GLN A C 1
ATOM 2131 O O . GLN A 1 265 ? -5.017 -23.174 -30.321 1.00 91.81 265 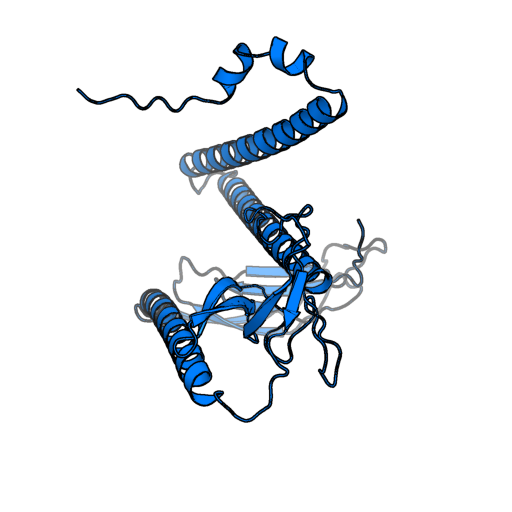GLN A O 1
ATOM 2136 N N . ASP A 1 266 ? -3.685 -23.710 -28.575 1.00 89.94 266 ASP A N 1
ATOM 2137 C CA . ASP A 1 266 ? -2.827 -24.779 -29.098 1.00 89.94 266 ASP A CA 1
ATOM 2138 C C . ASP A 1 266 ? -2.419 -24.643 -30.577 1.00 89.94 266 ASP A C 1
ATOM 2140 O O . ASP A 1 266 ? -2.372 -25.602 -31.352 1.00 89.94 266 ASP A O 1
ATOM 2144 N N . THR A 1 267 ? -2.027 -23.436 -30.977 1.00 90.75 267 THR A N 1
ATOM 2145 C CA . THR A 1 267 ? -1.506 -23.132 -32.304 1.00 90.75 267 THR A CA 1
ATOM 2146 C C . THR A 1 267 ? -0.245 -22.285 -32.246 1.00 90.75 267 THR A C 1
ATOM 2148 O O . THR A 1 267 ? -0.066 -21.416 -31.400 1.00 90.75 267 THR A O 1
ATOM 2151 N N . LEU A 1 268 ? 0.628 -22.527 -33.216 1.00 91.19 268 LEU A N 1
ATOM 2152 C CA . LEU A 1 268 ? 1.778 -21.673 -33.489 1.00 91.19 268 LEU A CA 1
ATOM 2153 C C . LEU A 1 268 ? 1.475 -20.670 -34.604 1.00 91.19 268 LEU A C 1
ATOM 2155 O O . LEU A 1 268 ? 2.247 -19.762 -34.843 1.00 91.19 268 LEU A O 1
ATOM 2159 N N . ASN A 1 269 ? 0.340 -20.804 -35.289 1.00 94.31 269 ASN A N 1
ATOM 2160 C CA . ASN A 1 269 ? -0.049 -19.927 -36.389 1.00 94.31 269 ASN A CA 1
ATOM 2161 C C . ASN A 1 269 ? -1.427 -19.300 -36.104 1.00 94.31 269 ASN A C 1
ATOM 2163 O O . ASN A 1 269 ? -2.416 -19.682 -36.739 1.00 94.31 269 ASN A O 1
ATOM 2167 N N . PRO A 1 270 ? -1.570 -18.459 -35.064 1.00 94.31 270 PRO A N 1
ATOM 2168 C CA . PRO A 1 270 ? -2.863 -17.894 -34.693 1.00 94.31 270 PRO A CA 1
ATOM 2169 C C . PRO A 1 270 ? -3.318 -16.820 -35.677 1.00 94.31 270 PRO A C 1
ATOM 2171 O O . PRO A 1 270 ? -2.582 -15.888 -35.968 1.00 94.31 270 PRO A O 1
ATOM 2174 N N . LYS A 1 271 ? -4.579 -16.861 -36.103 1.00 96.69 271 LYS A N 1
ATOM 2175 C CA . LYS A 1 271 ? -5.199 -15.743 -36.829 1.00 96.69 271 LYS A CA 1
ATOM 2176 C C . LYS A 1 271 ? -6.106 -14.958 -35.885 1.00 96.69 271 LYS A C 1
ATOM 2178 O O . LYS A 1 271 ? -7.166 -15.455 -35.513 1.00 96.69 271 LYS A O 1
ATOM 2183 N N . TRP A 1 272 ? -5.694 -13.755 -35.481 1.00 95.25 272 TRP A N 1
ATOM 2184 C CA . TRP A 1 272 ? -6.449 -12.912 -34.542 1.00 95.25 272 TRP A CA 1
ATOM 2185 C C . TRP A 1 272 ? -7.480 -12.016 -35.220 1.00 95.25 272 TRP A C 1
ATOM 2187 O O . TRP A 1 272 ? -8.540 -11.800 -34.637 1.00 95.25 272 TRP A O 1
ATOM 2197 N N . ASN A 1 273 ? -7.180 -11.506 -36.419 1.00 95.06 273 ASN A N 1
ATOM 2198 C CA . ASN A 1 273 ? -8.028 -10.604 -37.209 1.00 95.06 273 ASN A CA 1
ATOM 2199 C C . ASN A 1 273 ? -8.735 -9.524 -36.363 1.00 95.06 273 ASN A C 1
ATOM 2201 O O . ASN A 1 273 ? -9.947 -9.337 -36.456 1.00 95.06 273 ASN A O 1
ATOM 2205 N N . SER A 1 274 ? -7.976 -8.844 -35.504 1.00 90.94 274 SER A N 1
ATOM 2206 C CA . SER A 1 274 ? -8.465 -7.861 -34.537 1.00 90.94 274 SER A CA 1
ATOM 2207 C C . SER A 1 274 ? -7.946 -6.476 -34.882 1.00 90.94 274 SER A C 1
ATOM 2209 O O . SER A 1 274 ? -6.805 -6.325 -35.304 1.00 90.94 274 SER A O 1
ATOM 2211 N N . ASN A 1 275 ? -8.757 -5.448 -34.682 1.00 94.25 275 ASN A N 1
ATOM 2212 C CA . ASN A 1 275 ? -8.437 -4.084 -35.068 1.00 94.25 275 ASN A CA 1
ATOM 2213 C C . ASN A 1 275 ? -8.664 -3.091 -33.926 1.00 94.25 275 ASN A C 1
ATOM 2215 O O . ASN A 1 275 ? -9.612 -3.203 -33.150 1.00 94.25 275 ASN A O 1
ATOM 2219 N N . CYS A 1 276 ? -7.760 -2.122 -33.811 1.00 89.06 276 CYS A N 1
ATOM 2220 C CA . CYS A 1 276 ? -7.751 -1.122 -32.748 1.00 89.06 276 CYS A CA 1
ATOM 2221 C C . CYS A 1 276 ? -7.125 0.194 -33.232 1.00 89.06 276 CYS A C 1
ATOM 2223 O O . CYS A 1 276 ? -6.542 0.260 -34.313 1.00 89.06 276 CYS A O 1
ATOM 2225 N N . GLN A 1 277 ? -7.286 1.268 -32.457 1.00 90.88 277 GLN A N 1
ATOM 2226 C CA . GLN A 1 277 ? -6.748 2.586 -32.800 1.00 90.88 277 GLN A CA 1
ATOM 2227 C C . GLN A 1 277 ? -6.113 3.261 -31.585 1.00 90.88 277 GLN A C 1
ATOM 2229 O O . GLN A 1 277 ? -6.632 3.153 -30.474 1.00 90.88 277 GLN A O 1
ATOM 2234 N N . PHE A 1 278 ? -5.039 4.009 -31.825 1.00 86.62 278 PHE A N 1
ATOM 2235 C CA . PHE A 1 278 ? -4.266 4.718 -30.812 1.00 86.62 278 PHE A CA 1
ATOM 2236 C C . PHE A 1 278 ? -4.112 6.191 -31.183 1.00 86.62 278 PHE A C 1
ATOM 2238 O O . PHE A 1 278 ? -3.944 6.542 -32.352 1.00 86.62 278 PHE A O 1
ATOM 2245 N N . PHE A 1 279 ? -4.193 7.076 -30.192 1.00 85.75 279 PHE A N 1
ATOM 2246 C CA . PHE A 1 279 ? -3.993 8.509 -30.398 1.00 85.75 279 PHE A CA 1
ATOM 2247 C C . PHE A 1 279 ? -2.510 8.864 -30.259 1.00 85.75 279 PHE A C 1
ATOM 2249 O O . PHE A 1 279 ? -1.936 8.591 -29.206 1.00 85.75 279 PHE A O 1
ATOM 2256 N N . ILE A 1 280 ? -1.917 9.466 -31.292 1.00 85.00 280 ILE A N 1
ATOM 2257 C CA . ILE A 1 280 ? -0.514 9.898 -31.316 1.00 85.00 280 ILE A CA 1
ATOM 2258 C C . ILE A 1 280 ? -0.434 11.319 -30.773 1.00 85.00 280 ILE A C 1
ATOM 2260 O O . ILE A 1 280 ? -1.082 12.236 -31.281 1.00 85.00 280 ILE A O 1
ATOM 2264 N N . LYS A 1 281 ? 0.373 11.498 -29.739 1.00 75.44 281 LYS A N 1
ATOM 2265 C CA . LYS A 1 281 ? 0.697 12.770 -29.104 1.00 75.44 281 LYS A CA 1
ATOM 2266 C C . LYS A 1 281 ? 2.038 13.305 -29.606 1.00 75.44 281 LYS A C 1
ATOM 2268 O O . LYS A 1 281 ? 2.126 14.510 -29.814 1.00 75.44 281 LYS A O 1
ATOM 2273 N N . ASP A 1 282 ? 3.001 12.423 -29.867 1.00 72.38 282 ASP A N 1
ATOM 2274 C CA . ASP A 1 282 ? 4.346 12.737 -30.366 1.00 72.38 282 ASP A CA 1
ATOM 2275 C C . ASP A 1 282 ? 4.836 11.630 -31.327 1.00 72.38 282 ASP A C 1
ATOM 2277 O O . ASP A 1 282 ? 4.811 10.459 -30.971 1.00 72.38 282 ASP A O 1
ATOM 2281 N N . LEU A 1 283 ? 5.247 11.973 -32.555 1.00 69.94 283 LEU A N 1
ATOM 2282 C CA . LEU A 1 283 ? 5.621 11.000 -33.597 1.00 69.94 283 LEU A CA 1
ATOM 2283 C C . LEU A 1 283 ? 6.975 10.335 -33.339 1.00 69.94 283 LEU A C 1
ATOM 2285 O O . LEU A 1 283 ? 7.248 9.286 -33.917 1.00 69.94 283 LEU A O 1
ATOM 2289 N N . GLU A 1 284 ? 7.822 10.961 -32.528 1.00 70.31 284 GLU A N 1
ATOM 2290 C CA . GLU A 1 284 ? 9.161 10.464 -32.218 1.00 70.31 284 GLU A CA 1
ATOM 2291 C C . GLU A 1 284 ? 9.149 9.629 -30.938 1.00 70.31 284 GLU A C 1
ATOM 2293 O O . GLU A 1 284 ? 9.927 8.687 -30.812 1.00 70.31 284 GLU A O 1
ATOM 2298 N N . GLN A 1 285 ? 8.249 9.951 -30.006 1.00 69.00 285 GLN A N 1
ATOM 2299 C CA . GLN A 1 285 ? 8.205 9.325 -28.683 1.00 69.00 285 GLN A CA 1
ATOM 2300 C C . GLN A 1 285 ? 7.083 8.290 -28.522 1.00 69.00 285 GLN A C 1
ATOM 2302 O O . GLN A 1 285 ? 7.231 7.349 -27.740 1.00 69.00 285 GLN A O 1
ATOM 2307 N N . ASP A 1 286 ? 5.964 8.412 -29.246 1.00 78.38 286 ASP A N 1
ATOM 2308 C CA . ASP A 1 286 ? 4.887 7.425 -29.150 1.00 78.38 286 ASP A CA 1
ATOM 2309 C C . ASP A 1 286 ? 5.159 6.220 -30.054 1.00 78.38 286 ASP A C 1
ATOM 2311 O O . ASP A 1 286 ? 4.885 6.222 -31.256 1.00 78.38 286 ASP A O 1
ATOM 2315 N N . VAL A 1 287 ? 5.655 5.149 -29.436 1.00 83.31 287 VAL A N 1
ATOM 2316 C CA . VAL A 1 287 ? 5.943 3.880 -30.108 1.00 83.31 287 VAL A CA 1
ATOM 2317 C C . VAL A 1 287 ? 4.781 2.910 -29.935 1.00 83.31 287 VAL A C 1
ATOM 2319 O O . VAL A 1 287 ? 4.349 2.629 -28.816 1.00 83.31 287 VAL A O 1
ATOM 2322 N N . LEU A 1 288 ? 4.285 2.377 -31.053 1.00 91.31 288 LEU A N 1
ATOM 2323 C CA . LEU A 1 288 ? 3.318 1.288 -31.057 1.00 91.31 288 LEU A CA 1
ATOM 2324 C C . LEU A 1 288 ? 4.047 -0.046 -30.858 1.00 91.31 288 LEU A C 1
ATOM 2326 O O . LEU A 1 288 ? 4.739 -0.518 -31.759 1.00 91.31 288 LEU A O 1
ATOM 2330 N N . CYS A 1 289 ? 3.841 -0.683 -29.715 1.00 86.81 289 CYS A N 1
ATOM 2331 C CA . CYS A 1 289 ? 4.286 -2.046 -29.468 1.00 86.81 289 CYS A CA 1
ATOM 2332 C C . CYS A 1 289 ? 3.153 -3.029 -29.730 1.00 86.81 289 CYS A C 1
ATOM 2334 O O . CYS A 1 289 ? 2.021 -2.791 -29.334 1.00 86.81 289 CYS A O 1
ATOM 2336 N N . ILE A 1 290 ? 3.470 -4.143 -30.384 1.00 91.94 290 ILE A N 1
ATOM 2337 C CA . ILE A 1 290 ? 2.565 -5.264 -30.638 1.00 91.94 290 ILE A CA 1
ATOM 2338 C C . ILE A 1 290 ? 3.288 -6.506 -30.126 1.00 91.94 290 ILE A C 1
ATOM 2340 O O . ILE A 1 290 ? 4.255 -6.961 -30.734 1.00 91.94 290 ILE A O 1
ATOM 2344 N N . THR A 1 291 ? 2.826 -7.047 -29.011 1.00 88.19 291 THR A N 1
ATOM 2345 C CA . THR A 1 291 ? 3.440 -8.187 -28.337 1.00 88.19 291 THR A CA 1
ATOM 2346 C C . THR A 1 291 ? 2.472 -9.349 -28.314 1.00 88.19 291 THR A C 1
ATOM 2348 O O . THR A 1 291 ? 1.295 -9.187 -28.020 1.00 88.19 291 THR A O 1
ATOM 2351 N N . VAL A 1 292 ? 2.954 -10.547 -28.629 1.00 91.19 292 VAL A N 1
ATOM 2352 C CA . VAL A 1 292 ? 2.143 -11.762 -28.593 1.00 91.19 292 VAL A CA 1
ATOM 2353 C C . VAL A 1 292 ? 2.492 -12.553 -27.343 1.00 91.19 292 VAL A C 1
ATOM 2355 O O . VAL A 1 292 ? 3.623 -12.995 -27.170 1.00 91.19 292 VAL A O 1
ATOM 2358 N N . PHE A 1 293 ? 1.503 -12.723 -26.481 1.00 90.56 293 PHE A N 1
ATOM 2359 C CA . PHE A 1 293 ? 1.592 -13.382 -25.194 1.00 90.56 293 PHE A CA 1
ATOM 2360 C C . PHE A 1 293 ? 0.895 -14.739 -25.207 1.00 90.56 293 PHE A C 1
ATOM 2362 O O . PHE A 1 293 ? -0.091 -14.946 -25.907 1.00 90.56 293 PHE A O 1
ATOM 2369 N N . GLU A 1 294 ? 1.393 -15.652 -24.384 1.00 85.25 294 GLU A N 1
ATOM 2370 C CA . GLU A 1 294 ? 0.800 -16.960 -24.108 1.00 85.25 294 GLU A CA 1
ATOM 2371 C C . GLU A 1 294 ? -0.146 -16.854 -22.903 1.00 85.25 294 GLU A C 1
ATOM 2373 O O . GLU A 1 294 ? 0.229 -16.275 -21.886 1.00 85.25 294 GLU A O 1
ATOM 2378 N N . ARG A 1 295 ? -1.364 -17.409 -22.973 1.00 81.88 295 ARG A N 1
ATOM 2379 C CA . ARG A 1 295 ? -2.295 -17.403 -21.824 1.00 81.88 295 ARG A CA 1
ATOM 2380 C C . ARG A 1 295 ? -2.306 -18.736 -21.079 1.00 81.88 295 ARG A C 1
ATOM 2382 O O . ARG A 1 295 ? -2.758 -19.728 -21.650 1.00 81.88 295 ARG A O 1
ATOM 2389 N N . ASP A 1 296 ? -1.961 -18.719 -19.790 1.00 66.38 296 ASP A N 1
ATOM 2390 C CA . ASP A 1 296 ? -2.023 -19.874 -18.877 1.00 66.38 296 ASP A CA 1
ATOM 2391 C C . ASP A 1 296 ? -3.326 -19.973 -18.063 1.00 66.38 296 ASP A C 1
ATOM 2393 O O . ASP A 1 296 ? -3.992 -18.973 -17.805 1.00 66.38 296 ASP A O 1
ATOM 2397 N N . GLN A 1 297 ? -3.721 -21.203 -17.695 1.00 53.34 297 GLN A N 1
ATOM 2398 C CA . GLN A 1 297 ? -5.033 -21.505 -17.093 1.00 53.34 297 GLN A CA 1
ATOM 2399 C C . GLN A 1 297 ? -5.054 -21.631 -15.550 1.00 53.34 297 GLN A C 1
ATOM 2401 O O . GLN A 1 297 ? -6.154 -21.672 -15.011 1.00 53.34 297 GLN A O 1
ATOM 2406 N N . PHE A 1 298 ? -3.924 -21.645 -14.816 1.00 48.09 298 PHE A N 1
ATOM 2407 C CA . PHE A 1 298 ? -3.926 -21.723 -13.333 1.00 48.09 298 PHE A CA 1
ATOM 2408 C C . PHE A 1 298 ? -2.686 -21.098 -12.653 1.00 48.09 298 PHE A C 1
ATOM 2410 O O . PHE A 1 298 ? -1.569 -21.326 -13.112 1.00 48.09 298 PHE A O 1
ATOM 2417 N N . SER A 1 299 ? -2.878 -20.435 -11.498 1.00 35.97 299 SER A N 1
ATOM 2418 C CA . SER A 1 299 ? -1.854 -20.183 -10.458 1.00 35.97 299 SER A CA 1
ATOM 2419 C C . SER A 1 299 ? -2.467 -20.206 -9.029 1.00 35.97 299 SER A C 1
ATOM 2421 O O . SER A 1 299 ? -3.487 -19.546 -8.823 1.00 35.97 299 SER A O 1
ATOM 2423 N N . PRO A 1 300 ? -1.900 -20.969 -8.056 1.00 37.69 300 PRO A N 1
ATOM 2424 C CA . PRO A 1 300 ? -2.374 -21.043 -6.662 1.00 37.69 300 PRO A CA 1
ATOM 2425 C C . PRO A 1 300 ? -1.361 -20.611 -5.569 1.00 37.69 300 PRO A C 1
ATOM 2427 O O . PRO A 1 300 ? -0.165 -20.476 -5.818 1.00 37.69 300 PRO A O 1
ATOM 2430 N N . ASP A 1 301 ? -1.923 -20.444 -4.363 1.00 49.75 301 ASP A N 1
ATOM 2431 C CA . ASP A 1 301 ? -1.399 -19.967 -3.066 1.00 49.75 301 ASP A CA 1
ATOM 2432 C C . ASP A 1 301 ? -0.285 -20.798 -2.373 1.00 49.75 301 ASP A C 1
ATOM 2434 O O . ASP A 1 301 ? -0.088 -21.978 -2.663 1.00 49.75 301 ASP A O 1
ATOM 2438 N N . GLY A 1 302 ? 0.329 -20.199 -1.335 1.00 41.81 302 GLY A N 1
ATOM 2439 C CA . GLY A 1 302 ? 1.208 -20.821 -0.319 1.00 41.81 302 GLY A CA 1
ATOM 2440 C C . GLY A 1 302 ? 2.624 -20.235 -0.360 1.00 41.81 302 GLY A C 1
ATOM 2441 O O . GLY A 1 302 ? 3.232 -20.204 -1.421 1.00 41.81 302 GLY A O 1
ATOM 2442 N N . THR A 1 303 ? 3.229 -19.708 0.704 1.00 39.94 303 THR A N 1
ATOM 2443 C CA . THR A 1 303 ? 3.131 -19.871 2.168 1.00 39.94 303 THR A CA 1
ATOM 2444 C C . THR A 1 303 ? 3.762 -18.640 2.807 1.00 39.94 303 THR A C 1
ATOM 2446 O O . THR A 1 303 ? 4.687 -18.092 2.167 1.00 39.94 303 THR A O 1
#

Organism: NCBI:txid1758121

Foldseek 3Di:
DDDDPDPDDCVVVVPPPPPVLVVDDPVVNVVVVVVVVVVVVVVVLVVVLVVLVVVLVVADPPHPCNVVSVVVNVVSVVVVVVVVVVVQVVVFQLLQVLCLVFEAEPDDPDDDRRQDADPPPGTKGWDDKDWDADPPPRDIWIWTDIPVDIFIWDKDDDPPDDPPADRSPPPHPIHIYTDDDPPVDPDPVVVCVVVVVVVVVVVVVVVVVVVVVVVVVPPPQPFVFKDKDWQFKAAQAAQPDPVGFFFKKKWKDWVVDIDIFHTDPRHRIDTRRDMDMDTGRDPVRTDIDIDIDTDDDDDDDDD

Secondary structure (DSSP, 8-state):
---------GGGGGGT-HHHHHTS-HHHHHHHHHHHHHHHHHHHHHHHHHHHHHHHHHS-TTSTTHHHHHHHHHHHHHHHHHHHHHHHHHHHHHHHHHHHHHEE--S-SS---SSSEETTTEE--EEEEEEEE-TTT--EEEEEEESS-EEEEEEEPPTT--TTPPTT-TT---EEEESS---TTSSHHHHHHHHHHHHHHHHHHHHHHHHHHHHHH-S-----EEEEEEEEE--SPPP-STTS---EEEEEEETTEEEEPPP--S-SS-EEEEEEEEEES-TTT--EEEEEEEPPS------

Sequence (303 aa):
MRTNDQKLSLSDLRCADLHLLDMLTPTERKRQGYIHELIVTEENYVNDLQLVTEIIENTPENHPDHSHLKHALEKAEELCSQVNEGVREKENSDRLEWIQAHVQCEGLSEQLVFNSVTNCLGPRKFLHSGKLYKAKSNKELYGFLFNDFLLLTQIIKPLGSSGTDKVFSPKSNLQYKMYKTVSTTLKWTAWVQKIKAASELYIETEKKKREKAYLVRSQRATGIGRLMVNIVEGIELKPCRSHGKSNPYCEVTMGSQCHITKTIQDTLNPKWNSNCQFFIKDLEQDVLCITVFERDQFSPDGT